Protein AF-A0A537ICN6-F1 (afdb_monomer)

Nearest PDB structures (foldseek):
  5gkh-assembly1_B  TM=5.919E-01  e=9.347E-30  Thermococcus kodakarensis KOD1
  2vld-assembly1_B  TM=4.798E-01  e=2.886E-28  Pyrococcus abyssi
  5gkj-assembly1_B  TM=5.105E-01  e=2.907E-26  Thermococcus kodakarensis KOD1
  5gkj-assembly1_A  TM=5.267E-01  e=2.917E-25  Thermococcus kodakarensis KOD1
  6ah0-assembly1_A  TM=3.772E-01  e=4.559E+00  Homo sapiens

Solvent-accessible surface area (backbone atoms only — not comparable to full-atom values): 21854 Å² total; per-residue (Å²): 135,85,79,86,62,90,81,70,82,78,73,78,81,94,79,88,90,85,83,84,86,81,61,79,75,80,49,52,74,59,52,65,60,57,69,78,73,76,85,83,84,87,87,86,89,83,89,85,87,91,89,81,85,81,93,76,89,73,94,75,78,85,78,69,85,76,76,79,77,85,66,80,80,77,79,91,75,86,80,90,69,56,81,68,53,58,58,48,51,53,54,50,50,56,48,52,64,37,61,80,67,80,48,68,82,64,49,81,38,74,54,45,54,64,62,62,44,41,60,52,49,49,56,35,57,77,67,44,27,32,34,42,34,36,28,32,26,30,39,42,36,47,45,102,56,75,50,76,44,70,77,45,70,32,45,36,38,37,40,56,57,39,25,35,41,31,26,54,98,61,74,94,59,56,80,46,72,45,66,55,82,28,51,70,49,69,48,76,50,96,82,27,35,36,37,39,38,38,35,80,84,71,62,30,39,40,39,35,44,30,68,44,45,56,32,42,35,39,36,72,84,89,83,83,73,85,83,82,77,88,67,50,52,66,49,46,50,52,22,38,71,75,40,33,56,80,80,40,80,57,41,42,76,76,41,63,58,41,77,38,81,97,52,62,39,53,33,34,28,31,37,75,85,62,25,32,32,41,36,45,73,37,70,52,52,36,37,55,65,56,55,53,51,52,56,56,47,52,79,69,57,79,50,60,91,98,39,52,72,45,46,31,41,36,12,55,41,71,30,90,74,17,62,66,54,32,59,74,71,66,43,44,79,43,80,47,48,65,67,61,23,52,51,49,50,50,51,48,59,52,50,54,46,51,51,54,54,54,55,67,72,74,111

Foldsee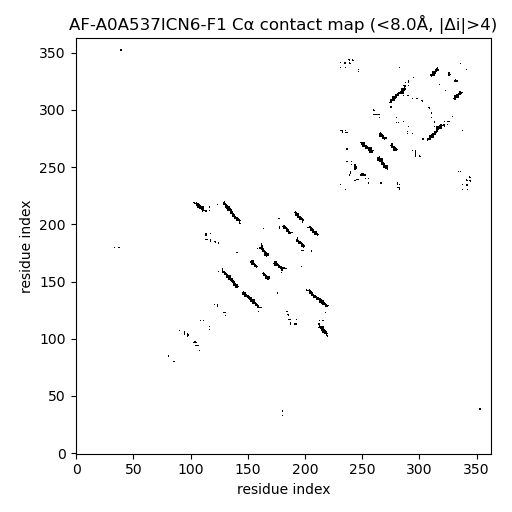k 3Di:
DDDDDPVPPPDDDDDDDDDDDDDPVVCVVVVVVLVVDDFDDDDDDDDDDDDDDDDDDPPDDPPDPDPPPPDDDPDDDDDDDDPVVVVVVVQVVVQVVCVVPPFDGKDKDFFDALVVVQVVVQVQLVVLWKKWWWFFKKKWKDFPDTDTDDTDTWIWIAGSQRKIFIPDPDDPHGPDIDGGSWDWHWDDDDQWIWIWTFDVVVTMIMIITTNTTRMMMTGHDDDPDDDDDLDDLVLVLVLCQLPVCLQPPQKHWPDAQPDAVPGGFGTWTAHPVRAIETEDEDAAAAELVSLVVQVVRVVRDDGDPPHHYAYEYEYQHHDPPNVVSCVVVVHYYDHDHPVNSVVSVVVVSVVVSVVVVVVVVVD

pLDDT: mean 74.89, std 27.03, range [23.39, 98.69]

Mean predicted aligned error: 19.36 Å

Sequence (363 aa):
MPSPTFQEKNRVPPEVWIGDGLSRAALRPHIQCLQKHRTPVSPFSRGASHASSPALDHRACCNFLTVDRSIPELHAGAVPATYADISLTVSTLILFAHQEHGRSPLTILNSPSLKDAQDTLVKSLESRMIIVIVASCEVHYSGRTGSHLGEGERLIIIKEDGCLLIHRSTDYRPVNWQPGGGIVQAHLSKDRLLVRAVRTNPLESLNISISKIGLLTNFRLLDEAEFHLHASEEDMQKAIVLQPSIIEAGLEVIEYERRVEPGFVDIYGVDRKGNAVVIEIKKDPAGVSAVKQLAEYLKYIQPRPGRKLRPMIVAPGLAKGAQTLLSKMGFEYKQLSLQKCAEVLRRQAISERQQVLKGWLKE

Structure (mmCIF, N/CA/C/O backbone):
data_AF-A0A537ICN6-F1
#
_entry.id   AF-A0A537ICN6-F1
#
loop_
_atom_site.group_PDB
_atom_site.id
_atom_site.type_symbol
_atom_site.label_atom_id
_atom_site.label_alt_id
_atom_site.label_comp_id
_atom_site.label_asym_id
_atom_site.label_entity_id
_atom_site.label_seq_id
_atom_site.pdbx_PDB_ins_code
_atom_site.Cartn_x
_atom_site.Cartn_y
_atom_site.Cartn_z
_atom_site.occupancy
_atom_site.B_iso_or_equiv
_atom_site.auth_seq_id
_atom_site.auth_comp_id
_atom_site.auth_asym_id
_atom_site.auth_atom_id
_atom_site.pdbx_PDB_model_num
ATOM 1 N N . MET A 1 1 ? 53.446 23.932 8.707 1.00 37.16 1 MET A N 1
ATOM 2 C CA . MET A 1 1 ? 52.469 23.602 7.646 1.00 37.16 1 MET A CA 1
ATOM 3 C C . MET A 1 1 ? 51.615 22.456 8.172 1.00 37.16 1 MET A C 1
ATOM 5 O O . MET A 1 1 ? 52.192 21.396 8.390 1.00 37.16 1 MET A O 1
ATOM 9 N N . PRO A 1 2 ? 50.330 22.650 8.509 1.00 34.88 2 PRO A N 1
ATOM 10 C CA . PRO A 1 2 ? 49.512 21.550 9.003 1.00 34.88 2 PRO A CA 1
ATOM 11 C C . PRO A 1 2 ? 49.106 20.626 7.847 1.00 34.88 2 PRO A C 1
ATOM 13 O O . PRO A 1 2 ? 48.891 21.071 6.721 1.00 34.88 2 PRO A O 1
ATOM 16 N N . SER A 1 3 ? 49.045 19.335 8.149 1.00 33.09 3 SER A N 1
ATOM 17 C CA . SER A 1 3 ? 48.670 18.240 7.254 1.00 33.09 3 SER A CA 1
ATOM 18 C C . SER A 1 3 ? 47.191 18.327 6.844 1.00 33.09 3 SER A C 1
ATOM 20 O O . SER A 1 3 ? 46.364 18.703 7.679 1.00 33.09 3 SER A O 1
ATOM 22 N N . PRO A 1 4 ? 46.818 17.936 5.613 1.00 34.22 4 PRO A N 1
ATOM 23 C CA . PRO A 1 4 ? 45.431 17.990 5.168 1.00 34.22 4 PRO A CA 1
ATOM 24 C C . PRO A 1 4 ? 44.559 16.922 5.843 1.00 34.22 4 PRO A C 1
ATOM 26 O O . PRO A 1 4 ? 45.000 15.805 6.130 1.00 34.22 4 PRO A O 1
ATOM 29 N N . THR A 1 5 ? 43.303 17.281 6.103 1.00 39.59 5 THR A N 1
ATOM 30 C CA . THR A 1 5 ? 42.284 16.441 6.742 1.00 39.59 5 THR A CA 1
ATOM 31 C C . THR A 1 5 ? 41.716 15.386 5.784 1.00 39.59 5 THR A C 1
ATOM 33 O O . THR A 1 5 ? 41.753 15.507 4.561 1.00 39.59 5 THR A O 1
ATOM 36 N N . PHE A 1 6 ? 41.141 14.327 6.361 1.00 31.36 6 PHE A N 1
ATOM 37 C CA . PHE A 1 6 ? 40.620 13.116 5.703 1.00 31.36 6 PHE A CA 1
ATOM 38 C C . PHE A 1 6 ? 39.570 13.354 4.585 1.00 31.36 6 PHE A C 1
ATOM 40 O O . PHE A 1 6 ? 39.239 12.424 3.855 1.00 31.36 6 PHE A O 1
ATOM 47 N N . GLN A 1 7 ? 39.072 14.583 4.396 1.00 37.34 7 GLN A N 1
ATOM 48 C CA . GLN A 1 7 ? 38.137 14.937 3.319 1.00 37.34 7 GLN A CA 1
ATOM 49 C C . GLN A 1 7 ? 38.792 15.305 1.974 1.00 37.34 7 GLN A C 1
ATOM 51 O O . GLN A 1 7 ? 38.082 15.417 0.977 1.00 37.34 7 GLN A O 1
ATOM 56 N N . GLU A 1 8 ? 40.119 15.430 1.887 1.00 33.69 8 GLU A N 1
ATOM 57 C CA . GLU A 1 8 ? 40.793 15.788 0.625 1.00 33.69 8 GLU A CA 1
ATOM 58 C C . GLU A 1 8 ? 41.206 14.598 -0.258 1.00 33.69 8 GLU A C 1
ATOM 60 O O . GLU A 1 8 ? 41.581 14.798 -1.410 1.00 33.69 8 GLU A O 1
ATOM 65 N N . LYS A 1 9 ? 41.079 13.348 0.212 1.00 33.38 9 LYS A N 1
ATOM 66 C CA . LYS A 1 9 ? 41.511 12.158 -0.554 1.00 33.38 9 LYS A CA 1
ATOM 67 C C . LYS A 1 9 ? 40.482 11.573 -1.534 1.00 33.38 9 LYS A C 1
ATOM 69 O O . LYS A 1 9 ? 40.852 10.700 -2.306 1.00 33.38 9 LYS A O 1
ATOM 74 N N . ASN A 1 10 ? 39.238 12.065 -1.562 1.00 31.84 10 ASN A N 1
ATOM 75 C CA . ASN A 1 10 ? 38.170 11.542 -2.436 1.00 31.84 10 ASN A CA 1
ATOM 76 C C . ASN A 1 10 ? 37.560 12.603 -3.377 1.00 31.84 10 ASN A C 1
ATOM 78 O O . ASN A 1 10 ? 36.352 12.618 -3.609 1.00 31.84 10 ASN A O 1
ATOM 82 N N . ARG A 1 11 ? 38.382 13.490 -3.954 1.00 30.19 11 ARG A N 1
ATOM 83 C CA . ARG A 1 11 ? 37.985 14.261 -5.145 1.00 30.19 11 ARG A CA 1
ATOM 84 C C . ARG A 1 11 ? 38.401 13.497 -6.402 1.00 30.19 11 ARG A C 1
ATOM 86 O O . ARG A 1 11 ? 39.569 13.501 -6.767 1.00 30.19 11 ARG A O 1
ATOM 93 N N . VAL A 1 12 ? 37.438 12.874 -7.074 1.00 36.16 12 VAL A N 1
ATOM 94 C CA . VAL A 1 12 ? 37.562 12.561 -8.507 1.00 36.16 12 VAL A CA 1
ATOM 95 C C . VAL A 1 12 ? 37.231 13.857 -9.268 1.00 36.16 12 VAL A C 1
ATOM 97 O O . VAL A 1 12 ? 36.224 14.487 -8.932 1.00 36.16 12 VAL A O 1
ATOM 100 N N . PRO A 1 13 ? 38.061 14.318 -10.222 1.00 28.67 13 PRO A N 1
ATOM 101 C CA . PRO A 1 13 ? 37.827 15.583 -10.918 1.00 28.67 13 PRO A CA 1
ATOM 102 C C . PRO A 1 13 ? 36.604 15.496 -11.855 1.00 28.67 13 PRO A C 1
ATOM 104 O O . PRO A 1 13 ? 36.371 14.437 -12.442 1.00 28.67 13 PRO A O 1
ATOM 107 N N . PRO A 1 14 ? 35.819 16.580 -12.022 1.00 32.41 14 PRO A N 1
ATOM 108 C CA . PRO A 1 14 ? 34.631 16.578 -12.864 1.00 32.41 14 PRO A CA 1
ATOM 109 C C . PRO A 1 14 ? 34.925 17.158 -14.255 1.00 32.41 14 PRO A C 1
ATOM 111 O O . PRO A 1 14 ? 34.638 18.320 -14.495 1.00 32.41 14 PRO A O 1
ATOM 114 N N . GLU A 1 15 ? 35.435 16.360 -15.189 1.00 28.05 15 GLU A N 1
ATOM 115 C CA . GLU A 1 15 ? 35.408 16.650 -16.638 1.00 28.05 15 GLU A CA 1
ATOM 116 C C . GLU A 1 15 ? 35.302 15.278 -17.333 1.00 28.05 15 GLU A C 1
ATOM 118 O O . GLU A 1 15 ? 36.067 14.377 -17.017 1.00 28.05 15 GLU A O 1
ATOM 123 N N . VAL A 1 16 ? 34.317 14.928 -18.165 1.00 28.89 16 VAL A N 1
ATOM 124 C CA . VAL A 1 16 ? 33.834 15.576 -19.389 1.00 28.89 16 VAL A CA 1
ATOM 125 C C . VAL A 1 16 ? 32.394 15.104 -19.644 1.00 28.89 16 VAL A C 1
ATOM 127 O O . VAL A 1 16 ? 32.204 13.954 -20.015 1.00 28.89 16 VAL A O 1
ATOM 130 N N . TRP A 1 17 ? 31.391 15.969 -19.476 1.00 30.30 17 TRP A N 1
ATOM 131 C CA . TRP A 1 17 ? 30.062 15.828 -20.102 1.00 30.30 17 TRP A CA 1
ATOM 132 C C . TRP A 1 17 ? 29.439 17.221 -20.258 1.00 30.30 17 TRP A C 1
ATOM 134 O O . TRP A 1 17 ? 28.519 17.602 -19.538 1.00 30.30 17 TRP A O 1
ATOM 144 N N . ILE A 1 18 ? 29.973 18.001 -21.197 1.00 31.78 18 ILE A N 1
ATOM 145 C CA . ILE A 1 18 ? 29.242 19.108 -21.818 1.00 31.78 18 ILE A CA 1
ATOM 146 C C . ILE A 1 18 ? 29.121 18.758 -23.298 1.00 31.78 18 ILE A C 1
ATOM 148 O O . ILE A 1 18 ? 30.120 18.513 -23.968 1.00 31.78 18 ILE A O 1
ATOM 152 N N . GLY A 1 19 ? 27.878 18.685 -23.761 1.00 26.03 19 GLY A N 1
ATOM 153 C CA . GLY A 1 19 ? 27.493 18.397 -25.136 1.00 26.03 19 GLY A CA 1
ATOM 154 C C . GLY A 1 19 ? 25.993 18.623 -25.302 1.00 26.03 19 GLY A C 1
ATOM 155 O O . GLY A 1 19 ? 25.212 17.683 -25.233 1.00 26.03 19 GLY A O 1
ATOM 156 N N . ASP A 1 20 ? 25.639 19.903 -25.390 1.00 31.20 20 ASP A N 1
ATOM 157 C CA . ASP A 1 20 ? 24.491 20.533 -26.049 1.00 31.20 20 ASP A CA 1
ATOM 158 C C . ASP A 1 20 ? 23.069 19.939 -25.935 1.00 31.20 20 ASP A C 1
ATOM 160 O O . ASP A 1 20 ? 22.682 18.974 -26.583 1.00 31.20 20 ASP A O 1
ATOM 164 N N . GLY A 1 21 ? 22.217 20.699 -25.231 1.00 30.20 21 GLY A N 1
ATOM 165 C CA . GLY A 1 21 ? 21.041 21.286 -25.882 1.00 30.20 21 GLY A CA 1
ATOM 166 C C . GLY A 1 21 ? 19.712 20.529 -25.818 1.00 30.20 21 GLY A C 1
ATOM 167 O O . GLY A 1 21 ? 19.196 20.097 -26.841 1.00 30.20 21 GLY A O 1
ATOM 168 N N . LEU A 1 22 ? 19.040 20.536 -24.662 1.00 32.34 22 LEU A N 1
ATOM 169 C CA . LEU A 1 22 ? 17.570 20.475 -24.619 1.00 32.34 22 LEU A CA 1
ATOM 170 C C . LEU A 1 22 ? 17.032 21.776 -24.018 1.00 32.34 22 LEU A C 1
ATOM 172 O O . LEU A 1 22 ? 17.051 21.999 -22.808 1.00 32.34 22 LEU A O 1
ATOM 176 N N . SER A 1 23 ? 16.581 22.668 -24.901 1.00 33.50 23 SER A N 1
ATOM 177 C CA . SER A 1 23 ? 15.932 23.933 -24.554 1.00 33.50 23 SER A CA 1
ATOM 178 C C . SER A 1 23 ? 14.705 23.700 -23.662 1.00 33.50 23 SER A C 1
ATOM 180 O O . SER A 1 23 ? 13.874 22.829 -23.933 1.00 33.50 23 SER A O 1
ATOM 182 N N . ARG A 1 24 ? 14.534 24.553 -22.639 1.00 32.38 24 ARG A N 1
ATOM 183 C CA . ARG A 1 24 ? 13.348 24.621 -21.756 1.00 32.38 24 ARG A CA 1
ATOM 184 C C . ARG A 1 24 ? 12.010 24.711 -22.519 1.00 32.38 24 ARG A C 1
ATOM 186 O O . ARG A 1 24 ? 10.966 24.448 -21.925 1.00 32.38 24 ARG A O 1
ATOM 193 N N . ALA A 1 25 ? 12.021 25.046 -23.812 1.00 31.62 25 ALA A N 1
ATOM 194 C CA . ALA A 1 25 ? 10.834 25.076 -24.665 1.00 31.62 25 ALA A CA 1
ATOM 195 C C . ALA A 1 25 ? 10.260 23.677 -24.978 1.00 31.62 25 ALA A C 1
ATOM 197 O O . ALA A 1 25 ? 9.041 23.539 -25.060 1.00 31.62 25 ALA A O 1
ATOM 198 N N . ALA A 1 26 ? 11.093 22.632 -25.069 1.00 35.84 26 ALA A N 1
ATOM 199 C CA . ALA A 1 26 ? 10.652 21.276 -25.429 1.00 35.84 26 ALA A CA 1
ATOM 200 C C . ALA A 1 26 ? 9.912 20.539 -24.290 1.00 35.84 26 ALA A C 1
ATOM 202 O O . ALA A 1 26 ? 9.180 19.584 -24.528 1.00 35.84 26 ALA A O 1
ATOM 203 N N . LEU A 1 27 ? 10.063 21.000 -23.043 1.00 35.38 27 LEU A N 1
ATOM 204 C CA . LEU A 1 27 ? 9.473 20.375 -21.850 1.00 35.38 27 LEU A CA 1
ATOM 205 C C . LEU A 1 27 ? 8.111 20.968 -21.442 1.00 35.38 27 LEU A C 1
ATOM 207 O O . LEU A 1 27 ? 7.418 20.391 -20.602 1.00 35.38 27 LEU A O 1
ATOM 211 N N . ARG A 1 28 ? 7.694 22.103 -22.022 1.00 30.42 28 ARG A N 1
ATOM 212 C CA . ARG A 1 28 ? 6.460 22.812 -21.624 1.00 30.42 28 ARG A CA 1
ATOM 213 C C . ARG A 1 28 ? 5.167 21.990 -21.792 1.00 30.42 28 ARG A C 1
ATOM 215 O O . ARG A 1 28 ? 4.378 21.993 -20.845 1.00 30.42 28 ARG A O 1
ATOM 222 N N . PRO A 1 29 ? 4.947 21.252 -22.899 1.00 33.44 29 PRO A N 1
ATOM 223 C CA . PRO A 1 29 ? 3.714 20.478 -23.080 1.00 33.44 29 PRO A CA 1
ATOM 224 C C . PRO A 1 29 ? 3.597 19.284 -22.113 1.00 33.44 29 PRO A C 1
ATOM 226 O O . PRO A 1 29 ? 2.509 18.973 -21.630 1.00 33.44 29 PRO A O 1
ATOM 229 N N . HIS A 1 30 ? 4.716 18.636 -21.763 1.00 34.69 30 HIS A N 1
ATOM 230 C CA . HIS A 1 30 ? 4.734 17.492 -20.839 1.00 34.69 30 HIS A CA 1
ATOM 231 C C . HIS A 1 30 ? 4.648 17.894 -19.360 1.00 34.69 30 HIS A C 1
ATOM 233 O O . HIS A 1 30 ? 4.015 17.191 -18.569 1.00 34.69 30 HIS A O 1
ATOM 239 N N . ILE A 1 31 ? 5.204 19.051 -18.983 1.00 35.00 31 ILE A N 1
ATOM 240 C CA . ILE A 1 31 ? 5.091 19.592 -17.618 1.00 35.00 31 ILE A CA 1
ATOM 241 C C . ILE A 1 31 ? 3.630 19.944 -17.278 1.00 35.00 31 ILE A C 1
ATOM 243 O O . ILE A 1 31 ? 3.181 19.644 -16.171 1.00 35.00 31 ILE A O 1
ATOM 247 N N . GLN A 1 32 ? 2.860 20.490 -18.228 1.00 31.81 32 GLN A N 1
ATOM 248 C CA . GLN A 1 32 ? 1.440 20.824 -18.019 1.00 31.81 32 GLN A CA 1
ATOM 249 C C . GLN A 1 32 ? 0.539 19.588 -17.838 1.00 31.81 32 GLN A C 1
ATOM 251 O O . GLN A 1 32 ? -0.474 19.663 -17.143 1.00 31.81 32 GLN A O 1
ATOM 256 N N . CYS A 1 33 ? 0.916 18.436 -18.403 1.00 31.75 33 CYS A N 1
ATOM 257 C CA . CYS A 1 33 ? 0.190 17.175 -18.222 1.00 31.75 33 CYS A CA 1
ATOM 258 C C . CYS A 1 33 ? 0.463 16.543 -16.840 1.00 31.75 33 CYS A C 1
ATOM 260 O O . CYS A 1 33 ? -0.460 16.090 -16.163 1.00 31.75 33 CYS A O 1
ATOM 262 N N . LEU A 1 34 ? 1.716 16.585 -16.368 1.00 34.09 34 LEU A N 1
ATOM 263 C CA . LEU A 1 34 ? 2.135 16.003 -15.082 1.00 34.09 34 LEU A CA 1
ATOM 264 C C . LEU A 1 34 ? 1.654 16.797 -13.851 1.00 34.09 34 LEU A C 1
ATOM 266 O O . LEU A 1 34 ? 1.534 16.234 -12.761 1.00 34.09 34 LEU A O 1
ATOM 270 N N . GLN A 1 35 ? 1.339 18.086 -14.007 1.00 34.66 35 GLN A N 1
ATOM 271 C CA . GLN A 1 35 ? 0.835 18.936 -12.920 1.00 34.66 35 GLN A CA 1
ATOM 272 C C . GLN A 1 35 ? -0.619 18.635 -12.512 1.00 34.66 35 GLN A C 1
ATOM 274 O O . GLN A 1 35 ? -1.015 18.993 -11.404 1.00 34.66 35 GLN A O 1
ATOM 279 N N . LYS A 1 36 ? -1.405 17.918 -13.331 1.00 32.38 36 LYS A N 1
ATOM 280 C CA . LYS A 1 36 ? -2.793 17.555 -12.983 1.00 32.38 36 LYS A CA 1
ATOM 281 C C . LYS A 1 36 ? -2.918 16.389 -11.985 1.00 32.38 36 LYS A C 1
ATOM 283 O O . LYS A 1 36 ? -3.987 16.225 -11.402 1.00 32.38 36 LYS A O 1
ATOM 288 N N . HIS A 1 37 ? -1.856 15.617 -11.713 1.00 33.50 37 HIS A N 1
ATOM 289 C CA . HIS A 1 37 ? -1.959 14.361 -10.942 1.00 33.50 37 HIS A CA 1
ATOM 290 C C . HIS A 1 37 ? -0.801 14.086 -9.950 1.00 33.50 37 HIS A C 1
ATOM 292 O O . HIS A 1 37 ? -0.221 13.005 -9.970 1.00 33.50 37 HIS A O 1
ATOM 298 N N . ARG A 1 38 ? -0.449 15.010 -9.033 1.00 32.47 38 ARG A N 1
ATOM 299 C CA . ARG A 1 38 ? 0.623 14.754 -8.025 1.00 32.47 38 ARG A CA 1
ATOM 300 C C . ARG A 1 38 ? 0.242 14.910 -6.558 1.00 32.47 38 ARG A C 1
ATOM 302 O O . ARG A 1 38 ? 0.016 16.033 -6.103 1.00 32.47 38 ARG A O 1
ATOM 309 N N . THR A 1 39 ? 0.160 13.786 -5.832 1.00 29.39 39 THR A N 1
ATOM 310 C CA . THR A 1 39 ? 0.078 13.700 -4.357 1.00 29.39 39 THR A CA 1
ATOM 311 C C . THR A 1 39 ? 1.472 13.713 -3.772 1.00 29.39 39 THR A C 1
ATOM 313 O O . THR A 1 39 ? 2.239 12.826 -4.132 1.00 29.39 39 THR A O 1
ATOM 316 N N . PRO A 1 40 ? 1.835 14.664 -2.894 1.00 27.88 40 PRO A N 1
ATOM 317 C CA . PRO A 1 40 ? 3.087 14.594 -2.171 1.00 27.88 40 PRO A CA 1
ATOM 318 C C . PRO A 1 40 ? 2.884 13.811 -0.869 1.00 27.88 40 PRO A C 1
ATOM 320 O O . PRO A 1 40 ? 1.936 14.067 -0.131 1.00 27.88 40 PRO A O 1
ATOM 323 N N . VAL A 1 41 ? 3.798 12.889 -0.576 1.00 28.48 41 VAL A N 1
ATOM 324 C CA . VAL A 1 41 ? 4.041 12.408 0.789 1.00 28.48 41 VAL A CA 1
ATOM 325 C C . VAL A 1 41 ? 5.486 12.766 1.119 1.00 28.48 41 VAL A C 1
ATOM 327 O O . VAL A 1 41 ? 6.396 12.460 0.339 1.00 28.48 41 VAL A O 1
ATOM 330 N N . SER A 1 42 ? 5.669 13.476 2.232 1.00 30.02 42 SER A N 1
ATOM 331 C CA . SER A 1 42 ? 6.969 13.851 2.790 1.00 30.02 42 SER A CA 1
ATOM 332 C C . SER A 1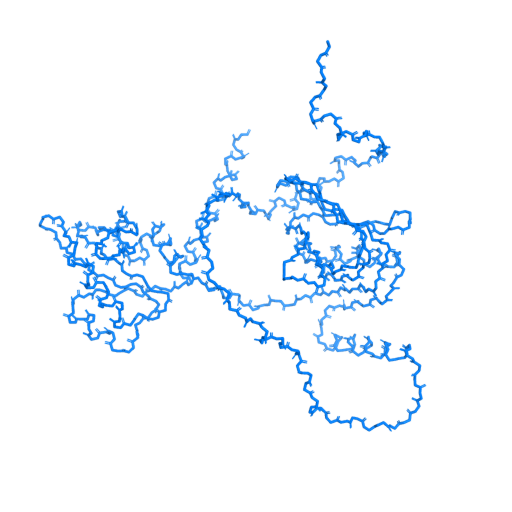 42 ? 7.329 12.950 3.992 1.00 30.02 42 SER A C 1
ATOM 334 O O . SER A 1 42 ? 6.469 12.212 4.476 1.00 30.02 42 SER A O 1
ATOM 336 N N . PRO A 1 43 ? 8.606 12.939 4.422 1.00 37.56 43 PRO A N 1
ATOM 337 C CA . PRO A 1 43 ? 9.207 11.845 5.185 1.00 37.56 43 PRO A CA 1
ATOM 338 C C . PRO A 1 43 ? 9.546 12.226 6.635 1.00 37.56 43 PRO A C 1
ATOM 340 O O . PRO A 1 43 ? 9.969 13.351 6.869 1.00 37.56 43 PRO A O 1
ATOM 343 N N . PHE A 1 44 ? 9.522 11.276 7.581 1.00 23.42 44 PHE A N 1
ATOM 344 C CA . PHE A 1 44 ? 10.335 11.393 8.802 1.00 23.42 44 PHE A CA 1
ATOM 345 C C . PHE A 1 44 ? 10.869 10.044 9.332 1.00 23.42 44 PHE A C 1
ATOM 347 O O . P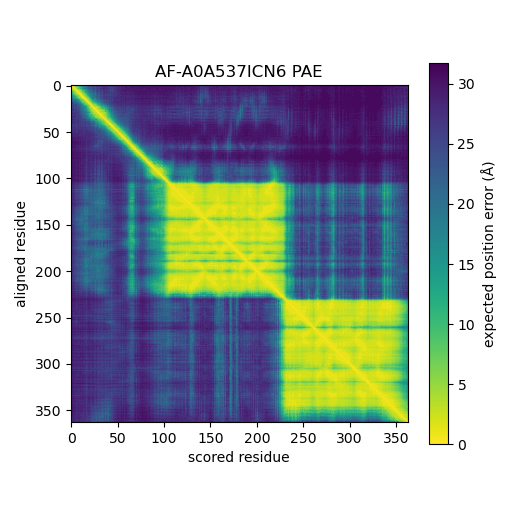HE A 1 44 ? 10.146 9.085 9.569 1.00 23.42 44 PHE A O 1
ATOM 354 N N . SER A 1 45 ? 12.197 10.039 9.461 1.00 26.92 45 SER A N 1
ATOM 355 C CA . SER A 1 45 ? 13.151 9.245 10.264 1.00 26.92 45 SER A CA 1
ATOM 356 C C . SER A 1 45 ? 12.904 9.364 11.793 1.00 26.92 45 SER A C 1
ATOM 358 O O . SER A 1 45 ? 12.240 10.319 12.166 1.00 26.92 45 SER A O 1
ATOM 360 N N . ARG A 1 46 ? 13.437 8.602 12.779 1.00 28.31 46 ARG A N 1
ATOM 361 C CA . ARG A 1 46 ? 14.608 7.698 12.975 1.00 28.31 46 ARG A CA 1
ATOM 362 C C . ARG A 1 46 ? 14.583 7.136 14.435 1.00 28.31 46 ARG A C 1
ATOM 364 O O . ARG A 1 46 ? 14.190 7.886 15.317 1.00 28.31 46 ARG A O 1
ATOM 371 N N . GLY A 1 47 ? 15.197 5.958 14.675 1.00 25.67 47 GLY A N 1
ATOM 372 C CA . GLY A 1 47 ? 15.902 5.536 15.928 1.00 25.67 47 GLY A CA 1
ATOM 373 C C . GLY A 1 47 ? 15.049 4.945 17.075 1.00 25.67 47 GLY A C 1
ATOM 374 O O . GLY A 1 47 ? 13.928 5.385 17.252 1.00 25.67 47 GLY A O 1
ATOM 375 N N . ALA A 1 48 ? 15.465 3.988 17.922 1.00 25.73 48 ALA A N 1
ATOM 376 C CA . ALA A 1 48 ? 16.739 3.306 18.231 1.00 25.73 48 ALA A CA 1
ATOM 377 C C . ALA A 1 48 ? 16.409 1.981 19.007 1.00 25.73 48 ALA A C 1
ATOM 379 O O . ALA A 1 48 ? 15.365 1.909 19.641 1.00 25.73 48 ALA A O 1
ATOM 380 N N . SER A 1 49 ? 17.084 0.841 18.782 1.00 26.34 49 SER A N 1
ATOM 381 C CA . SER A 1 49 ? 18.251 0.248 19.496 1.00 26.34 49 SER A CA 1
ATOM 382 C C . SER A 1 49 ? 17.955 -0.901 20.495 1.00 26.34 49 SER A C 1
ATOM 384 O O . SER A 1 49 ? 17.325 -0.689 21.521 1.00 26.34 49 SER A O 1
ATOM 386 N N . HIS A 1 50 ? 18.550 -2.064 20.177 1.00 26.53 50 HIS A N 1
ATOM 387 C CA . HIS A 1 50 ? 19.106 -3.165 20.996 1.00 26.53 50 HIS A CA 1
ATOM 388 C C . HIS A 1 50 ? 18.316 -3.883 22.113 1.00 26.53 50 HIS A C 1
ATOM 390 O O . HIS A 1 50 ? 18.125 -3.343 23.193 1.00 26.53 50 HIS A O 1
ATOM 396 N N . ALA A 1 51 ? 18.128 -5.201 21.928 1.00 25.36 51 ALA A N 1
ATOM 397 C CA . ALA A 1 51 ? 18.513 -6.250 22.889 1.00 25.36 51 ALA A CA 1
ATOM 398 C C . ALA A 1 51 ? 18.638 -7.620 22.178 1.00 25.36 51 ALA A C 1
ATOM 400 O O . ALA A 1 51 ? 18.091 -7.833 21.101 1.00 25.36 51 ALA A O 1
ATOM 401 N N . SER A 1 52 ? 19.433 -8.511 22.759 1.00 25.39 52 SER A N 1
ATOM 402 C CA . SER A 1 52 ? 20.154 -9.633 22.146 1.00 25.39 52 SER A CA 1
ATOM 403 C C . SER A 1 52 ? 19.606 -11.032 22.488 1.00 25.39 52 SER A C 1
ATOM 405 O O . SER A 1 52 ? 19.438 -11.302 23.670 1.00 25.39 52 SER A O 1
ATOM 407 N N . SER A 1 53 ? 19.532 -11.915 21.468 1.00 23.39 53 SER A N 1
ATOM 408 C CA . SER A 1 53 ? 19.634 -13.406 21.469 1.00 23.39 53 SER A CA 1
ATOM 409 C C . SER A 1 53 ? 18.629 -14.250 22.299 1.00 23.39 53 SER A C 1
ATOM 411 O O . SER A 1 53 ? 18.115 -13.754 23.292 1.00 23.39 53 SER A O 1
ATOM 413 N N . PRO A 1 54 ? 18.333 -15.531 21.940 1.00 28.70 54 PRO A N 1
ATOM 414 C CA . PRO A 1 54 ? 19.248 -16.514 21.349 1.00 28.70 54 PRO A CA 1
ATOM 415 C C . PRO A 1 54 ? 18.761 -17.239 20.080 1.00 28.70 54 PRO A C 1
ATOM 417 O O . PRO A 1 54 ? 17.615 -17.152 19.650 1.00 28.70 54 PRO A O 1
ATOM 420 N N . ALA A 1 55 ? 19.723 -17.945 19.487 1.00 31.28 55 ALA A N 1
ATOM 421 C CA . ALA A 1 55 ? 19.642 -18.742 18.277 1.00 31.28 55 ALA A CA 1
ATOM 422 C C . ALA A 1 55 ? 18.504 -19.775 18.289 1.00 31.28 55 ALA A C 1
ATOM 424 O O . ALA A 1 55 ? 18.418 -20.610 19.187 1.00 31.28 55 ALA A O 1
ATOM 425 N N . LEU A 1 56 ? 17.704 -19.760 17.223 1.00 27.14 56 LEU A N 1
ATOM 426 C CA . LEU A 1 56 ? 16.887 -20.886 16.790 1.00 27.14 56 LEU A CA 1
ATOM 427 C C . LEU A 1 56 ? 17.370 -21.304 15.402 1.00 27.14 56 LEU A C 1
ATOM 429 O O . LEU A 1 56 ? 17.358 -20.530 14.444 1.00 27.14 56 LEU A O 1
ATOM 433 N N . ASP A 1 57 ? 17.872 -22.529 15.359 1.00 29.02 57 ASP A N 1
ATOM 434 C CA . ASP A 1 57 ? 18.341 -23.251 14.190 1.00 29.02 57 ASP A CA 1
ATOM 435 C C . ASP A 1 57 ? 17.184 -23.452 13.197 1.00 29.02 57 ASP A C 1
ATOM 437 O O . ASP A 1 57 ? 16.318 -24.302 13.386 1.00 29.02 57 ASP A O 1
ATOM 441 N N . HIS A 1 58 ? 17.144 -22.635 12.143 1.00 27.92 58 HIS A N 1
ATOM 442 C CA . HIS A 1 58 ? 16.206 -22.778 11.028 1.00 27.92 58 HIS A CA 1
ATOM 443 C C . HIS A 1 58 ? 16.904 -23.373 9.795 1.00 27.92 58 HIS A C 1
ATOM 445 O O . HIS A 1 58 ? 16.777 -22.878 8.677 1.00 27.92 58 HIS A O 1
ATOM 451 N N . ARG A 1 59 ? 17.605 -24.501 9.966 1.00 27.14 59 ARG A N 1
ATOM 452 C CA . ARG A 1 59 ? 17.805 -25.486 8.886 1.00 27.14 59 ARG A CA 1
ATOM 453 C C . ARG A 1 59 ? 16.551 -26.355 8.700 1.00 27.14 59 ARG A C 1
ATOM 455 O O . ARG A 1 59 ? 16.613 -27.572 8.781 1.00 27.14 59 ARG A O 1
ATOM 462 N N . ALA A 1 60 ? 15.399 -25.738 8.453 1.00 29.56 60 ALA A N 1
ATOM 463 C CA . ALA A 1 60 ? 14.185 -26.431 8.016 1.00 29.56 60 ALA A CA 1
ATOM 464 C C . ALA A 1 60 ? 13.146 -25.392 7.588 1.00 29.56 60 ALA A C 1
ATOM 466 O O . ALA A 1 60 ? 12.410 -24.889 8.429 1.00 29.56 60 ALA A O 1
ATOM 467 N N . CYS A 1 61 ? 13.178 -25.004 6.311 1.00 26.36 61 CYS A N 1
ATOM 468 C CA . CYS A 1 61 ? 12.045 -24.524 5.497 1.00 26.36 61 CYS A CA 1
ATOM 469 C C . CYS A 1 61 ? 12.578 -23.935 4.178 1.00 26.36 61 CYS A C 1
ATOM 471 O O . CYS A 1 61 ? 12.241 -22.824 3.779 1.00 26.36 61 CYS A O 1
ATOM 473 N N . CYS A 1 62 ? 13.428 -24.688 3.474 1.00 24.91 62 CYS A N 1
ATOM 474 C CA . CYS A 1 62 ? 13.591 -24.486 2.038 1.00 24.91 62 CYS A CA 1
ATOM 475 C C . CYS A 1 62 ? 12.430 -25.215 1.357 1.00 24.91 62 CYS A C 1
ATOM 477 O O . CYS A 1 62 ? 12.575 -26.364 0.947 1.00 24.91 62 CYS A O 1
ATOM 479 N N . ASN A 1 63 ? 11.265 -24.568 1.276 1.00 27.88 63 ASN A N 1
ATOM 480 C CA . ASN A 1 63 ? 10.203 -25.020 0.385 1.00 27.88 63 ASN A CA 1
ATOM 481 C C . ASN A 1 63 ? 10.676 -24.782 -1.052 1.00 27.88 63 ASN A C 1
ATOM 483 O O . ASN A 1 63 ? 10.496 -23.706 -1.618 1.00 27.88 63 ASN A O 1
ATOM 487 N N . PHE A 1 64 ? 11.324 -25.791 -1.629 1.00 28.25 64 PHE A N 1
ATOM 488 C CA . PHE A 1 64 ? 11.386 -25.934 -3.073 1.00 28.25 64 PHE A CA 1
ATOM 489 C C . PHE A 1 64 ? 9.949 -26.009 -3.595 1.00 28.25 64 PHE A C 1
ATOM 491 O O . PHE A 1 64 ? 9.145 -26.796 -3.093 1.00 28.25 64 PHE A O 1
ATOM 498 N N . LEU A 1 65 ? 9.639 -25.188 -4.600 1.00 27.31 65 LEU A N 1
ATOM 499 C CA . LEU A 1 65 ? 8.468 -25.356 -5.454 1.00 27.31 65 LEU A CA 1
ATOM 500 C C . LEU A 1 65 ? 8.395 -26.822 -5.890 1.00 27.31 65 LEU A C 1
ATOM 502 O O . LEU A 1 65 ? 9.220 -27.296 -6.671 1.00 27.31 65 LEU A O 1
ATOM 506 N N . THR A 1 66 ? 7.425 -27.548 -5.350 1.00 29.30 66 THR A N 1
ATOM 507 C CA . THR A 1 66 ? 7.066 -28.870 -5.843 1.00 29.30 66 THR A CA 1
ATOM 508 C C . THR A 1 66 ? 6.303 -28.623 -7.137 1.00 29.30 66 THR A C 1
ATOM 510 O O . THR A 1 66 ? 5.171 -28.151 -7.118 1.00 29.30 66 THR A O 1
ATOM 513 N N . VAL A 1 67 ? 6.960 -28.846 -8.275 1.00 34.62 67 VAL A N 1
ATOM 514 C CA . VAL A 1 67 ? 6.263 -28.926 -9.561 1.00 34.62 67 VAL A CA 1
ATOM 515 C C . VAL A 1 67 ? 5.387 -30.170 -9.485 1.00 34.62 67 VAL A C 1
ATOM 517 O O . VAL A 1 67 ? 5.914 -31.281 -9.389 1.00 34.62 67 VAL A O 1
ATOM 520 N N . ASP A 1 68 ? 4.072 -29.981 -9.463 1.00 30.42 68 ASP A N 1
ATOM 521 C CA . ASP A 1 68 ? 3.117 -31.081 -9.504 1.00 30.42 68 ASP A CA 1
ATOM 522 C C . ASP A 1 68 ? 3.284 -31.837 -10.832 1.00 30.42 68 ASP A C 1
ATOM 524 O O . ASP A 1 68 ? 3.082 -31.283 -11.914 1.00 30.42 68 ASP A O 1
ATOM 528 N N . ARG A 1 69 ? 3.746 -33.089 -10.757 1.00 38.06 69 ARG A N 1
ATOM 529 C CA . ARG A 1 69 ? 3.988 -33.957 -11.922 1.00 38.06 69 ARG A CA 1
ATOM 530 C C . ARG A 1 69 ? 2.734 -34.729 -12.346 1.00 38.06 69 ARG A C 1
ATOM 532 O O . ARG A 1 69 ? 2.843 -35.636 -13.162 1.00 38.06 69 ARG A O 1
ATOM 539 N N . SER A 1 70 ? 1.553 -34.404 -11.820 1.00 32.06 70 SER A N 1
ATOM 540 C CA . SER A 1 70 ? 0.307 -35.115 -12.132 1.00 32.06 70 SER A CA 1
ATOM 541 C C . SER A 1 70 ? -0.327 -34.756 -13.488 1.00 32.06 70 SER A C 1
ATOM 543 O O . SER A 1 70 ? -1.451 -35.177 -13.758 1.00 32.06 70 SER A O 1
ATOM 545 N N . ILE A 1 71 ? 0.348 -33.985 -14.348 1.00 31.66 71 ILE A N 1
ATOM 546 C CA . ILE A 1 71 ? -0.110 -33.733 -15.723 1.00 31.66 71 ILE A CA 1
ATOM 547 C C . ILE A 1 71 ? 0.289 -34.946 -16.583 1.00 31.66 71 ILE A C 1
ATOM 549 O O . ILE A 1 71 ? 1.479 -35.257 -16.643 1.00 31.66 71 ILE A O 1
ATOM 553 N N . PRO A 1 72 ? -0.659 -35.651 -17.232 1.00 33.16 72 PRO A N 1
ATOM 554 C CA . PRO A 1 72 ? -0.349 -36.862 -17.982 1.00 33.16 72 PRO A CA 1
ATOM 555 C C . PRO A 1 72 ? 0.612 -36.574 -19.140 1.00 33.16 72 PRO A C 1
ATOM 557 O O . PRO A 1 72 ? 0.454 -35.594 -19.870 1.00 33.16 72 PRO A O 1
ATOM 560 N N . GLU A 1 73 ? 1.607 -37.451 -19.286 1.00 34.56 73 GLU A N 1
ATOM 561 C CA . GLU A 1 73 ? 2.586 -37.446 -20.369 1.00 34.56 73 GLU A CA 1
ATOM 562 C C . GLU A 1 73 ? 1.870 -37.406 -21.728 1.00 34.56 73 GLU A C 1
ATOM 564 O O . GLU A 1 73 ? 1.204 -38.360 -22.133 1.00 34.56 73 GLU A O 1
ATOM 569 N N . LEU A 1 74 ? 2.017 -36.296 -22.456 1.00 31.45 74 LEU A N 1
ATOM 570 C CA . LEU A 1 74 ? 1.745 -36.282 -23.888 1.00 31.45 74 LEU A CA 1
ATOM 571 C C . LEU A 1 74 ? 2.737 -37.243 -24.546 1.00 31.45 74 LEU A C 1
ATOM 573 O O . LEU A 1 74 ? 3.945 -37.007 -24.532 1.00 31.45 74 LEU A O 1
ATOM 577 N N . HIS A 1 75 ? 2.212 -38.343 -25.087 1.00 32.19 75 HIS A N 1
ATOM 578 C CA . HIS A 1 75 ? 2.980 -39.364 -25.784 1.00 32.19 75 HIS A CA 1
ATOM 579 C C . HIS A 1 75 ? 3.946 -38.740 -26.799 1.00 32.19 75 HIS A C 1
ATOM 581 O O . HIS A 1 75 ? 3.540 -38.099 -27.769 1.00 32.19 75 HIS A O 1
ATOM 587 N N . ALA A 1 76 ? 5.239 -38.975 -26.569 1.00 35.19 76 ALA A N 1
ATOM 588 C CA . ALA A 1 76 ? 6.317 -38.649 -27.483 1.00 35.19 76 ALA A CA 1
ATOM 589 C C . ALA A 1 76 ? 6.200 -39.511 -28.751 1.00 35.19 76 ALA A C 1
ATOM 591 O O . ALA A 1 76 ? 6.683 -40.640 -28.812 1.00 35.19 76 ALA A O 1
ATOM 592 N N . GLY A 1 77 ? 5.535 -38.959 -29.762 1.00 32.38 77 GLY A N 1
ATOM 593 C CA . GLY A 1 77 ? 5.485 -39.482 -31.118 1.00 32.38 77 GLY A CA 1
ATOM 594 C C . GLY A 1 77 ? 6.099 -38.490 -32.101 1.00 32.38 77 GLY A C 1
ATOM 595 O O . GLY A 1 77 ? 5.406 -37.611 -32.591 1.00 32.38 77 GLY A O 1
ATOM 596 N N . ALA A 1 78 ? 7.374 -38.726 -32.419 1.00 34.66 78 ALA A N 1
ATOM 597 C CA . ALA A 1 78 ? 8.106 -38.289 -33.613 1.00 34.66 78 ALA A CA 1
ATOM 598 C C . ALA A 1 78 ? 8.738 -36.871 -33.688 1.00 34.66 78 ALA A C 1
ATOM 600 O O . ALA A 1 78 ? 8.085 -35.839 -33.598 1.00 34.66 78 ALA A O 1
ATOM 601 N N . VAL A 1 79 ? 10.028 -36.931 -34.070 1.00 34.94 79 VAL A N 1
ATOM 602 C CA . VAL A 1 79 ? 10.942 -35.941 -34.688 1.00 34.94 79 VAL A CA 1
ATOM 603 C C . VAL A 1 79 ? 11.743 -35.022 -33.735 1.00 34.94 79 VAL A C 1
ATOM 605 O O . VAL A 1 79 ? 11.156 -34.307 -32.927 1.00 34.94 79 VAL A O 1
ATOM 608 N N . PRO A 1 80 ? 13.097 -34.996 -33.823 1.00 36.66 80 PRO A N 1
ATOM 609 C CA . PRO A 1 80 ? 13.926 -34.119 -33.003 1.00 36.66 80 PRO A CA 1
ATOM 610 C C . PRO A 1 80 ? 13.845 -32.685 -33.532 1.00 36.66 80 PRO A C 1
ATOM 612 O O . PRO A 1 80 ? 14.536 -32.314 -34.479 1.00 36.66 80 PRO A O 1
ATOM 615 N N . ALA A 1 81 ? 12.992 -31.876 -32.912 1.00 38.28 81 ALA A N 1
ATOM 616 C CA . ALA A 1 81 ? 13.018 -30.433 -33.085 1.00 38.28 81 ALA A CA 1
ATOM 617 C C . ALA A 1 81 ? 14.250 -29.890 -32.344 1.00 38.28 81 ALA A C 1
ATOM 619 O O . ALA A 1 81 ? 14.482 -30.200 -31.171 1.00 38.28 81 ALA A O 1
ATOM 620 N N . THR A 1 82 ? 15.096 -29.138 -33.041 1.00 41.62 82 THR A N 1
ATOM 621 C CA . THR A 1 82 ? 16.288 -28.539 -32.429 1.00 41.62 82 THR A CA 1
ATOM 622 C C . THR A 1 82 ? 15.861 -27.551 -31.336 1.00 41.62 82 THR A C 1
ATOM 624 O O . THR A 1 82 ? 14.758 -27.019 -31.379 1.00 41.62 82 THR A O 1
ATOM 627 N N . TYR A 1 83 ? 16.707 -27.275 -30.336 1.00 39.94 83 TYR A N 1
ATOM 628 C CA . TYR A 1 83 ? 16.369 -26.413 -29.180 1.00 39.94 83 TYR A CA 1
ATOM 629 C C . TYR A 1 83 ? 15.776 -25.030 -29.558 1.00 39.94 83 TYR A C 1
ATOM 631 O O . TYR A 1 83 ? 15.077 -24.413 -28.754 1.00 39.94 83 TYR A O 1
ATOM 639 N N . ALA A 1 84 ? 16.025 -24.552 -30.784 1.00 35.50 84 ALA A N 1
ATOM 640 C CA . ALA A 1 84 ? 15.442 -23.335 -31.344 1.00 35.50 84 ALA A CA 1
ATOM 641 C C . ALA A 1 84 ? 13.921 -23.439 -31.602 1.00 35.50 84 ALA A C 1
ATOM 643 O O . ALA A 1 84 ? 13.198 -22.464 -31.391 1.00 35.50 84 ALA A O 1
ATOM 644 N N . ASP A 1 85 ? 13.419 -24.617 -31.978 1.00 39.12 85 ASP A N 1
ATOM 645 C CA . ASP A 1 85 ? 12.017 -24.845 -32.348 1.00 39.12 85 ASP A CA 1
ATOM 646 C C . ASP A 1 85 ? 11.076 -24.828 -31.134 1.00 39.12 85 ASP A C 1
ATOM 648 O O . ASP A 1 85 ? 9.958 -24.321 -31.230 1.00 39.12 85 ASP A O 1
ATOM 652 N N . ILE A 1 86 ? 11.543 -25.305 -29.970 1.00 44.59 86 ILE A N 1
ATOM 653 C CA . ILE A 1 86 ? 10.766 -25.338 -28.713 1.00 44.59 86 ILE A CA 1
ATOM 654 C C . ILE 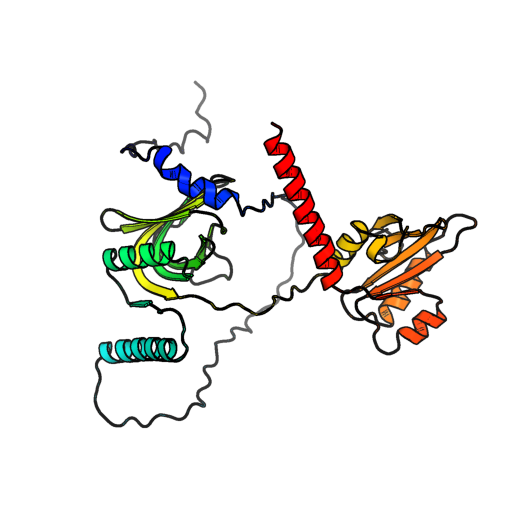A 1 86 ? 10.568 -23.920 -28.151 1.00 44.59 86 ILE A C 1
ATOM 656 O O . ILE A 1 86 ? 9.491 -23.570 -27.664 1.00 44.59 86 ILE A O 1
ATOM 660 N N . SER A 1 87 ? 11.589 -23.061 -28.254 1.00 44.75 87 SER A N 1
ATOM 661 C CA . SER A 1 87 ? 11.480 -21.660 -27.826 1.00 44.75 87 SER A CA 1
ATOM 662 C C . SER A 1 87 ? 10.507 -20.872 -28.706 1.00 44.75 87 SER A C 1
ATOM 664 O O . SER A 1 87 ? 9.801 -19.996 -28.193 1.00 44.75 87 SER A O 1
ATOM 666 N N . LEU A 1 88 ? 10.446 -21.197 -30.002 1.00 46.34 88 LEU A N 1
ATOM 667 C CA . LEU A 1 88 ? 9.473 -20.621 -30.923 1.00 46.34 88 LEU A CA 1
ATOM 668 C C . LEU A 1 88 ? 8.055 -21.074 -30.556 1.00 46.34 88 LEU A C 1
ATOM 670 O O . LEU A 1 88 ? 7.179 -20.232 -30.408 1.00 46.34 88 LEU A O 1
ATOM 674 N N . THR A 1 89 ? 7.841 -22.369 -30.297 1.00 52.84 89 THR A N 1
ATOM 675 C CA . THR A 1 89 ? 6.501 -22.912 -30.003 1.00 52.84 89 THR A CA 1
ATOM 676 C C . THR A 1 89 ? 5.899 -22.333 -28.728 1.00 52.84 89 THR A C 1
ATOM 678 O O . THR A 1 89 ? 4.727 -21.968 -28.729 1.00 52.84 89 THR A O 1
ATOM 681 N N . VAL A 1 90 ? 6.683 -22.191 -27.654 1.00 54.62 90 VAL A N 1
ATOM 682 C CA . VAL A 1 90 ? 6.192 -21.602 -26.394 1.00 54.62 90 VAL A CA 1
ATOM 683 C C . VAL A 1 90 ? 5.878 -20.114 -26.565 1.00 54.62 90 VAL A C 1
ATOM 685 O O . VAL A 1 90 ? 4.829 -19.655 -26.120 1.00 54.62 90 VAL A O 1
ATOM 688 N N . SER A 1 91 ? 6.741 -19.365 -27.259 1.00 51.53 91 SER A N 1
ATOM 689 C CA . SER A 1 91 ? 6.500 -17.942 -27.541 1.00 51.53 91 SER A CA 1
ATOM 690 C C . SER A 1 91 ? 5.238 -17.756 -28.390 1.00 51.53 91 SER A C 1
ATOM 692 O O . SER A 1 91 ? 4.408 -16.900 -28.090 1.00 51.53 91 SER A O 1
ATOM 694 N N . THR A 1 92 ? 5.049 -18.605 -29.403 1.00 54.69 92 THR A N 1
ATOM 695 C CA . THR A 1 92 ? 3.862 -18.618 -30.263 1.00 54.69 92 THR A CA 1
ATOM 696 C C . THR A 1 92 ? 2.599 -19.010 -29.494 1.00 54.69 92 THR A C 1
ATOM 698 O O . THR A 1 92 ? 1.574 -18.364 -29.679 1.00 54.69 92 THR A O 1
ATOM 701 N N . LEU A 1 93 ? 2.656 -19.992 -28.588 1.00 54.62 93 LEU A N 1
ATOM 702 C CA . LEU A 1 93 ? 1.523 -20.395 -27.741 1.00 54.62 93 LEU A CA 1
ATOM 703 C C . LEU A 1 93 ? 1.078 -19.279 -26.786 1.00 54.62 93 LEU A C 1
ATOM 705 O O . LEU A 1 93 ? -0.120 -19.041 -26.642 1.00 54.62 93 LEU A O 1
ATOM 709 N N . ILE A 1 94 ? 2.024 -18.559 -26.173 1.00 56.94 94 ILE A N 1
ATOM 710 C CA . ILE A 1 94 ? 1.710 -17.423 -25.293 1.00 56.94 94 ILE A CA 1
ATOM 711 C C . ILE A 1 94 ? 1.095 -16.266 -26.104 1.00 56.94 94 ILE A C 1
ATOM 713 O O . ILE A 1 94 ? 0.127 -15.652 -25.654 1.00 56.94 94 ILE A O 1
ATOM 717 N N . LEU A 1 95 ? 1.612 -15.995 -27.309 1.00 53.56 95 LEU A N 1
ATOM 718 C CA . LEU A 1 95 ? 1.058 -14.986 -28.220 1.00 53.56 95 LEU A CA 1
ATOM 719 C C . LEU A 1 95 ? -0.366 -15.348 -28.683 1.00 53.56 95 LEU A C 1
ATOM 721 O O . LEU A 1 95 ? -1.256 -14.501 -28.613 1.00 53.56 95 LEU A O 1
ATOM 725 N N . PHE A 1 96 ? -0.604 -16.605 -29.076 1.00 50.88 96 PHE A N 1
ATOM 726 C CA . PHE A 1 96 ? -1.923 -17.092 -29.502 1.00 50.88 96 PHE A CA 1
ATOM 727 C C . PHE A 1 96 ? -2.964 -17.019 -28.378 1.00 50.88 96 PHE A C 1
ATOM 729 O O . PHE A 1 96 ? -4.067 -16.520 -28.594 1.00 50.88 96 PHE A O 1
ATOM 736 N N . ALA A 1 97 ? -2.604 -17.426 -27.156 1.00 50.78 97 ALA A N 1
ATOM 737 C CA . ALA A 1 97 ? -3.499 -17.334 -26.001 1.00 50.78 97 ALA A CA 1
ATOM 738 C C . ALA A 1 97 ? -3.861 -15.878 -25.637 1.00 50.78 97 ALA A C 1
ATOM 740 O O . ALA A 1 97 ? -4.918 -15.620 -25.060 1.00 50.78 97 ALA A O 1
ATOM 741 N N . HIS A 1 98 ? -3.003 -14.909 -25.977 1.00 52.41 98 HIS A N 1
ATOM 742 C CA . HIS A 1 98 ? -3.281 -13.486 -25.773 1.00 52.41 98 HIS A CA 1
ATOM 743 C C . HIS A 1 98 ? -4.260 -12.918 -26.813 1.00 52.41 98 HIS A C 1
ATOM 745 O O . HIS A 1 98 ? -5.072 -12.051 -26.483 1.00 52.41 98 HIS A O 1
ATOM 751 N N . GLN A 1 99 ? -4.201 -13.415 -28.051 1.00 47.06 99 GLN A N 1
ATOM 752 C CA . GLN A 1 99 ? -4.981 -12.913 -29.183 1.00 47.06 99 GLN A CA 1
ATOM 753 C C . GLN A 1 99 ? -6.465 -13.327 -29.113 1.00 47.06 99 GLN A C 1
ATOM 755 O O . GLN A 1 99 ? -7.337 -12.535 -29.464 1.00 47.06 99 GLN A O 1
ATOM 760 N N . GLU A 1 100 ? -6.762 -14.510 -28.568 1.00 46.38 100 GLU A N 1
ATOM 761 C CA . GLU A 1 100 ? -8.126 -15.054 -28.399 1.00 46.38 100 GLU A CA 1
ATOM 762 C C . GLU A 1 100 ? -8.981 -14.306 -27.349 1.00 46.38 100 GLU A C 1
ATOM 764 O O . GLU A 1 100 ? -10.207 -14.393 -27.361 1.00 46.38 100 GLU A O 1
ATOM 769 N N . HIS A 1 101 ? -8.369 -13.533 -26.444 1.00 50.03 101 HIS A N 1
ATOM 770 C CA . HIS A 1 101 ? -9.071 -12.885 -25.323 1.00 50.03 101 HIS A CA 1
ATOM 771 C C . HIS A 1 101 ? -9.174 -11.356 -25.417 1.00 50.03 101 HIS A C 1
ATOM 773 O O . HIS A 1 101 ? -9.418 -10.696 -24.407 1.00 50.03 101 HIS A O 1
ATOM 779 N N . GLY A 1 102 ? -8.968 -10.766 -26.602 1.00 46.69 102 GLY A N 1
ATOM 780 C CA . GLY A 1 102 ? -9.058 -9.309 -26.784 1.00 46.69 102 GLY A CA 1
ATOM 781 C C . GLY A 1 102 ? -8.041 -8.519 -25.948 1.00 46.69 102 GLY A C 1
ATOM 782 O O . GLY A 1 102 ? -8.234 -7.333 -25.677 1.00 46.69 102 GLY A O 1
ATOM 783 N N . ARG A 1 103 ? -6.962 -9.175 -25.502 1.00 55.88 103 ARG A N 1
ATOM 784 C CA . ARG A 1 103 ? -5.909 -8.549 -24.703 1.00 55.88 103 ARG A CA 1
ATOM 785 C C . ARG A 1 103 ? -4.977 -7.749 -25.607 1.00 55.88 103 ARG A C 1
ATOM 787 O O . ARG A 1 103 ? -4.776 -8.072 -26.774 1.00 55.88 103 ARG A O 1
ATOM 794 N N . SER A 1 104 ? -4.384 -6.696 -25.047 1.00 58.22 104 SER A N 1
ATOM 795 C CA . SER A 1 104 ? -3.369 -5.896 -25.742 1.00 58.22 104 SER A CA 1
ATOM 796 C C . SER A 1 104 ? -2.221 -6.775 -26.261 1.00 58.22 104 SER A C 1
ATOM 798 O O . SER A 1 104 ? -1.915 -7.792 -25.627 1.00 58.22 104 SER A O 1
ATOM 800 N N . PRO A 1 105 ? -1.583 -6.403 -27.386 1.00 68.12 105 PRO A N 1
ATOM 801 C CA . PRO A 1 105 ? -0.505 -7.192 -27.966 1.00 68.12 105 PRO A CA 1
ATOM 802 C C . PRO A 1 105 ? 0.647 -7.321 -26.962 1.00 68.12 105 PRO A C 1
ATOM 804 O O . PRO A 1 105 ? 1.230 -6.325 -26.540 1.00 68.12 105 PRO A O 1
ATOM 807 N N . LEU A 1 106 ? 0.932 -8.558 -26.562 1.00 82.44 106 LEU A N 1
ATOM 808 C CA . LEU A 1 106 ? 2.106 -8.939 -25.784 1.00 82.44 106 LEU A CA 1
ATOM 809 C C . LEU A 1 106 ? 3.291 -9.037 -26.746 1.00 82.44 106 LEU A C 1
ATOM 811 O O . LEU A 1 106 ? 3.188 -9.700 -27.774 1.00 82.44 106 LEU A O 1
ATOM 815 N N . THR A 1 107 ? 4.420 -8.422 -26.410 1.00 89.12 107 THR A N 1
ATOM 816 C CA . THR A 1 107 ? 5.670 -8.616 -27.163 1.00 89.12 107 THR A CA 1
ATOM 817 C C . THR A 1 107 ? 6.653 -9.387 -26.302 1.00 89.12 107 THR A C 1
ATOM 819 O O . THR A 1 107 ? 6.866 -9.008 -25.156 1.00 89.12 107 THR A O 1
ATOM 822 N N . ILE A 1 108 ? 7.286 -10.427 -26.849 1.00 92.75 108 ILE A N 1
ATOM 823 C CA . ILE A 1 108 ? 8.373 -11.160 -26.190 1.00 92.75 108 ILE A CA 1
ATOM 824 C C . ILE A 1 108 ? 9.580 -11.158 -27.122 1.00 92.75 108 ILE A C 1
ATOM 826 O O . ILE A 1 108 ? 9.511 -11.686 -28.228 1.00 92.75 108 ILE A O 1
ATOM 830 N N . LEU A 1 109 ? 10.691 -10.586 -26.665 1.00 92.19 109 LEU A N 1
ATOM 831 C CA . LEU A 1 109 ? 11.970 -10.602 -27.364 1.00 92.19 109 LEU A CA 1
ATOM 832 C C . LEU A 1 109 ? 12.992 -11.389 -26.542 1.00 92.19 109 LEU A C 1
ATOM 834 O O . LEU A 1 109 ? 13.372 -10.963 -25.448 1.00 92.19 109 LEU A O 1
ATOM 838 N N . ASN A 1 110 ? 13.446 -12.523 -27.077 1.00 95.88 110 ASN A N 1
ATOM 839 C CA . ASN A 1 110 ? 14.513 -13.325 -26.482 1.00 95.88 110 ASN A CA 1
ATOM 840 C C . ASN A 1 110 ? 15.869 -12.867 -27.029 1.00 95.88 110 ASN A C 1
ATOM 842 O O . ASN A 1 110 ? 16.081 -12.871 -28.238 1.00 95.88 110 ASN A O 1
ATOM 846 N N . SER A 1 111 ? 16.768 -12.470 -26.130 1.00 95.88 111 SER A N 1
ATOM 847 C CA . SER A 1 111 ? 18.111 -11.974 -26.444 1.00 95.88 111 SER A CA 1
ATOM 848 C C . SER A 1 111 ? 18.167 -10.957 -27.604 1.00 95.88 111 SER A C 1
ATOM 850 O O . SER A 1 111 ? 18.965 -11.137 -28.527 1.00 95.88 111 SER A O 1
ATOM 852 N N . PRO A 1 112 ? 17.315 -9.906 -27.606 1.00 96.62 112 PRO A N 1
ATOM 853 C CA . PRO A 1 112 ? 17.267 -8.951 -28.708 1.00 96.62 112 PRO A CA 1
ATOM 854 C C . PRO A 1 112 ? 18.565 -8.159 -28.850 1.00 96.62 112 PRO A C 1
ATOM 856 O O . PRO A 1 112 ? 19.302 -7.947 -27.881 1.00 96.62 112 PRO A O 1
ATOM 859 N N . SER A 1 113 ? 18.792 -7.619 -30.051 1.00 97.31 113 SER A N 1
ATOM 860 C CA . SER A 1 113 ? 19.805 -6.582 -30.227 1.00 97.31 113 SER A CA 1
ATOM 861 C C . SER A 1 113 ? 19.446 -5.347 -29.388 1.00 97.31 113 SER A C 1
ATOM 863 O O . SER A 1 113 ? 18.272 -5.062 -29.136 1.00 97.31 113 SER A O 1
ATOM 865 N N . LEU A 1 114 ? 20.449 -4.566 -28.970 1.00 97.38 114 LEU A N 1
ATOM 866 C CA . LEU A 1 114 ? 20.200 -3.342 -28.195 1.00 97.38 114 LEU A CA 1
ATOM 867 C C . LEU A 1 114 ? 19.335 -2.328 -28.962 1.00 97.38 114 LEU A C 1
ATOM 869 O O . LEU A 1 114 ? 18.614 -1.551 -28.341 1.00 97.38 114 LEU A O 1
ATOM 873 N N . LYS A 1 115 ? 19.382 -2.360 -30.299 1.00 96.25 115 LYS A N 1
ATOM 874 C CA . LYS A 1 115 ? 18.566 -1.513 -31.169 1.00 96.25 115 LYS A CA 1
ATOM 875 C C . LYS A 1 115 ? 17.104 -1.959 -31.186 1.00 96.25 115 LYS A C 1
ATOM 877 O O . LYS A 1 115 ? 16.231 -1.146 -30.905 1.00 96.25 115 LYS A O 1
ATOM 882 N N . ASP A 1 116 ? 16.838 -3.246 -31.409 1.00 95.75 116 ASP A N 1
ATOM 883 C CA . ASP A 1 116 ? 15.464 -3.774 -31.381 1.00 95.75 116 ASP A CA 1
ATOM 884 C C . ASP A 1 116 ? 14.829 -3.580 -29.998 1.00 95.75 116 ASP A C 1
ATOM 886 O O . ASP A 1 116 ? 13.647 -3.247 -29.865 1.00 95.75 116 ASP A O 1
ATOM 890 N N . ALA A 1 117 ? 15.642 -3.738 -28.950 1.00 96.25 117 ALA A N 1
ATOM 891 C CA . ALA A 1 117 ? 15.231 -3.463 -27.588 1.00 96.25 117 ALA A CA 1
ATOM 892 C C . ALA A 1 117 ? 14.931 -1.978 -27.352 1.00 96.25 117 ALA A C 1
ATOM 894 O O . ALA A 1 117 ? 13.923 -1.680 -26.718 1.00 96.25 117 ALA A O 1
ATOM 895 N N . GLN A 1 118 ? 15.752 -1.053 -27.866 1.00 96.44 118 GLN A N 1
ATOM 896 C CA . GLN A 1 118 ? 15.484 0.387 -27.800 1.00 96.44 118 GLN A CA 1
ATOM 897 C C . GLN A 1 118 ? 14.145 0.722 -28.459 1.00 96.44 118 GLN A C 1
ATOM 899 O O . GLN A 1 118 ? 13.298 1.352 -27.827 1.00 96.44 118 GLN A O 1
ATOM 904 N N . ASP A 1 119 ? 13.944 0.279 -29.701 1.00 95.00 119 ASP A N 1
ATOM 905 C CA . ASP A 1 119 ? 12.745 0.585 -30.482 1.00 95.00 119 ASP A CA 1
ATOM 906 C C . ASP A 1 119 ? 11.484 0.060 -29.785 1.00 95.00 119 ASP A C 1
ATOM 908 O O . ASP A 1 119 ? 10.461 0.744 -29.708 1.00 95.00 119 ASP A O 1
ATOM 912 N N . THR A 1 120 ? 11.569 -1.144 -29.217 1.00 94.56 120 THR A N 1
ATOM 913 C CA . THR A 1 120 ? 10.469 -1.755 -28.463 1.00 94.56 120 THR A CA 1
ATOM 914 C C . THR A 1 120 ? 10.227 -1.040 -27.136 1.00 94.56 120 THR A C 1
ATOM 916 O O . THR A 1 120 ? 9.079 -0.764 -26.783 1.00 94.56 120 THR A O 1
ATOM 919 N N . LEU A 1 121 ? 11.289 -0.700 -26.404 1.00 95.12 121 LEU A N 1
ATOM 920 C CA . LEU A 1 121 ? 11.221 -0.008 -25.118 1.00 95.12 121 LEU A CA 1
ATOM 921 C C . LEU A 1 121 ? 10.596 1.383 -25.266 1.00 95.12 121 LEU A C 1
ATOM 923 O O . LEU A 1 121 ? 9.685 1.713 -24.512 1.00 95.12 121 LEU A O 1
ATOM 927 N N . VAL A 1 122 ? 11.017 2.169 -26.261 1.00 94.19 122 VAL A N 1
ATOM 928 C CA . VAL A 1 122 ? 10.468 3.510 -26.526 1.00 94.19 122 VAL A CA 1
ATOM 929 C C . VAL A 1 122 ? 8.968 3.437 -26.817 1.00 94.19 122 VAL A C 1
ATOM 931 O O . VAL A 1 122 ? 8.187 4.084 -26.120 1.00 94.19 122 VAL A O 1
ATOM 934 N N . LYS A 1 123 ? 8.540 2.568 -27.744 1.00 92.50 123 LYS A N 1
ATOM 935 C CA . LYS A 1 123 ? 7.111 2.374 -28.063 1.00 92.50 123 LYS A CA 1
ATOM 936 C C . LYS A 1 123 ? 6.294 1.933 -26.845 1.00 92.50 123 LYS A C 1
ATOM 938 O O . LYS A 1 123 ? 5.152 2.360 -26.661 1.00 92.50 123 LYS A O 1
ATOM 943 N N . SER A 1 124 ? 6.879 1.082 -26.001 1.00 93.69 124 SER A N 1
ATOM 944 C CA . SER A 1 124 ? 6.230 0.573 -24.788 1.00 93.69 124 SER A CA 1
ATOM 945 C C . SER A 1 124 ? 6.059 1.655 -23.721 1.00 93.69 124 SER A C 1
ATOM 947 O O . SER A 1 124 ? 5.005 1.722 -23.087 1.00 93.69 124 SER A O 1
ATOM 949 N N . LEU A 1 125 ? 7.062 2.523 -23.555 1.00 92.19 125 LEU A N 1
ATOM 950 C CA . LEU A 1 125 ? 7.014 3.671 -22.648 1.00 92.19 125 LEU A CA 1
ATOM 951 C C . LEU A 1 125 ? 5.963 4.694 -23.098 1.00 92.19 125 LEU A C 1
ATOM 953 O O . LEU A 1 125 ? 5.159 5.143 -22.283 1.00 92.19 125 LEU A O 1
ATOM 957 N N . GLU A 1 126 ? 5.919 5.017 -24.393 1.00 89.62 126 GLU A N 1
ATOM 958 C CA . GLU A 1 126 ? 4.917 5.922 -24.978 1.00 89.62 126 GLU A CA 1
ATOM 959 C C . GLU A 1 126 ? 3.492 5.386 -24.805 1.00 89.62 126 GLU A C 1
ATOM 961 O O . GLU A 1 126 ? 2.568 6.129 -24.470 1.00 89.62 126 GLU A O 1
ATOM 966 N N . SER A 1 127 ? 3.329 4.071 -24.953 1.00 87.69 127 SER A N 1
ATOM 967 C CA . SER A 1 127 ? 2.047 3.381 -24.793 1.00 87.69 127 SER A CA 1
ATOM 968 C C . SER A 1 127 ? 1.662 3.120 -23.331 1.00 87.69 127 SER A C 1
ATOM 970 O O . SER A 1 127 ? 0.581 2.576 -23.088 1.00 87.69 127 SER A O 1
ATOM 972 N N . ARG A 1 128 ? 2.513 3.494 -22.361 1.00 88.44 128 ARG A N 1
ATOM 973 C CA . ARG A 1 128 ? 2.353 3.205 -20.923 1.00 88.44 128 ARG A CA 1
ATOM 974 C C . ARG A 1 128 ? 2.050 1.733 -20.643 1.00 88.44 128 ARG A C 1
ATOM 976 O O . ARG A 1 128 ? 1.087 1.416 -19.955 1.00 88.44 128 ARG A O 1
ATOM 983 N N . MET A 1 129 ? 2.832 0.838 -21.232 1.00 91.94 129 MET A N 1
ATOM 984 C CA . MET A 1 129 ? 2.751 -0.591 -20.928 1.00 91.94 129 MET A CA 1
ATOM 985 C C . MET A 1 129 ? 3.609 -0.932 -19.711 1.00 91.94 129 MET A C 1
ATOM 987 O O . MET A 1 129 ? 4.541 -0.200 -19.370 1.00 91.94 129 MET A O 1
ATOM 991 N N . ILE A 1 130 ? 3.324 -2.070 -19.080 1.00 95.25 130 ILE A N 1
ATOM 992 C CA . ILE A 1 130 ? 4.290 -2.710 -18.193 1.00 95.25 130 ILE A CA 1
ATOM 993 C C . ILE A 1 130 ? 5.394 -3.311 -19.049 1.00 95.25 130 ILE A C 1
ATOM 995 O O . ILE A 1 130 ? 5.132 -3.902 -20.094 1.00 95.25 130 ILE A O 1
ATOM 999 N N . ILE A 1 131 ? 6.631 -3.152 -18.595 1.00 97.62 131 ILE A N 1
ATOM 1000 C CA . ILE A 1 131 ? 7.833 -3.621 -19.270 1.00 97.62 131 ILE A CA 1
ATOM 1001 C C . ILE A 1 131 ? 8.653 -4.415 -18.267 1.00 97.62 131 ILE A C 1
ATOM 1003 O O . ILE A 1 131 ? 8.904 -3.948 -17.155 1.00 97.62 131 ILE A O 1
ATOM 1007 N N . VAL A 1 132 ? 9.095 -5.601 -18.669 1.00 98.25 132 VAL A N 1
ATOM 1008 C CA . VAL A 1 132 ? 9.979 -6.454 -17.874 1.00 98.25 132 VAL A CA 1
ATOM 1009 C C . VAL A 1 132 ? 11.209 -6.786 -18.705 1.00 98.25 132 VAL A C 1
ATOM 1011 O O . VAL A 1 132 ? 11.097 -7.244 -19.841 1.00 98.25 132 VAL A O 1
ATOM 1014 N N . ILE A 1 133 ? 12.387 -6.536 -18.139 1.00 98.50 133 ILE A N 1
ATOM 1015 C CA . ILE A 1 133 ? 13.676 -6.732 -18.798 1.00 98.50 133 ILE A CA 1
ATOM 1016 C C . ILE A 1 133 ? 14.570 -7.571 -17.890 1.00 98.50 133 ILE A C 1
ATOM 1018 O O . ILE A 1 133 ? 14.740 -7.250 -16.715 1.00 98.50 133 ILE A O 1
ATOM 1022 N N . VAL A 1 134 ? 15.177 -8.619 -18.438 1.00 98.62 134 VAL A N 1
ATOM 1023 C CA . VAL A 1 134 ? 16.299 -9.328 -17.811 1.00 98.62 134 VAL A CA 1
ATOM 1024 C C . VAL A 1 134 ? 17.555 -8.939 -18.573 1.00 98.62 134 VAL A C 1
ATOM 1026 O O . VAL A 1 134 ? 17.642 -9.177 -19.780 1.00 98.62 134 VAL A O 1
ATOM 1029 N N . ALA A 1 135 ? 18.503 -8.297 -17.896 1.00 98.38 135 ALA A N 1
ATOM 1030 C CA . ALA A 1 135 ? 19.657 -7.696 -18.555 1.00 98.38 135 ALA A CA 1
ATOM 1031 C C . ALA A 1 135 ? 20.908 -7.661 -17.676 1.00 98.38 135 ALA A C 1
ATOM 1033 O O . ALA A 1 135 ? 20.816 -7.496 -16.460 1.00 98.38 135 ALA A O 1
ATOM 1034 N N . SER A 1 136 ? 22.075 -7.741 -18.317 1.00 98.56 136 SER A N 1
ATOM 1035 C CA . SER A 1 136 ? 23.359 -7.346 -17.738 1.00 98.56 136 SER A CA 1
ATOM 1036 C C . SER A 1 136 ? 23.489 -5.827 -17.810 1.00 98.56 136 SER A C 1
ATOM 1038 O O . SER A 1 136 ? 23.385 -5.239 -18.893 1.00 98.56 136 SER A O 1
ATOM 1040 N N . CYS A 1 137 ? 23.635 -5.171 -16.662 1.00 98.56 137 CYS A N 1
ATOM 1041 C CA . CYS A 1 137 ? 23.735 -3.717 -16.613 1.00 98.56 137 CYS A CA 1
ATOM 1042 C C . CYS A 1 137 ? 24.540 -3.192 -15.425 1.00 98.56 137 CYS A C 1
ATOM 1044 O O . CYS A 1 137 ? 24.840 -3.917 -14.485 1.00 98.56 137 CYS A O 1
ATOM 1046 N N . GLU A 1 138 ? 24.849 -1.904 -15.455 1.00 98.56 138 GLU A N 1
ATOM 1047 C CA . GLU A 1 138 ? 25.356 -1.112 -14.333 1.00 98.56 138 GLU A CA 1
ATOM 1048 C C . GLU A 1 138 ? 24.298 -0.070 -13.952 1.00 98.56 138 GLU A C 1
ATOM 1050 O O . GLU A 1 138 ? 23.533 0.391 -14.805 1.00 98.56 138 GLU A O 1
ATOM 1055 N N . VAL A 1 139 ? 24.216 0.292 -12.672 1.00 98.56 139 VAL A N 1
ATOM 1056 C CA . VAL A 1 139 ? 23.205 1.226 -12.165 1.00 98.56 139 VAL A CA 1
ATOM 1057 C C . VAL A 1 139 ? 23.860 2.330 -11.348 1.00 98.56 139 VAL A C 1
ATOM 1059 O O . VAL A 1 139 ? 24.568 2.067 -10.375 1.00 98.56 139 VAL A O 1
ATOM 1062 N N . HIS A 1 140 ? 23.542 3.576 -11.692 1.00 98.00 140 HIS A N 1
ATOM 1063 C CA . HIS A 1 140 ? 23.929 4.761 -10.936 1.00 98.00 140 HIS A CA 1
ATOM 1064 C C . HIS A 1 140 ? 22.698 5.530 -10.495 1.00 98.00 140 HIS A C 1
ATOM 1066 O O . HIS A 1 140 ? 21.867 5.944 -11.305 1.00 98.00 140 HIS A O 1
ATOM 1072 N N . TYR A 1 141 ? 22.622 5.782 -9.200 1.00 96.62 141 TYR A N 1
ATOM 1073 C CA . TYR A 1 141 ? 21.583 6.595 -8.601 1.00 96.62 141 TYR A CA 1
ATOM 1074 C C . TYR A 1 141 ? 22.177 7.883 -8.037 1.00 96.62 141 TYR A C 1
ATOM 1076 O O . TYR A 1 141 ? 23.181 7.856 -7.321 1.00 96.62 141 TYR A O 1
ATOM 1084 N N . SER A 1 142 ? 21.511 8.997 -8.327 1.00 93.94 142 SER A N 1
ATOM 1085 C CA . SER A 1 142 ? 21.823 10.318 -7.795 1.00 93.94 142 SER A CA 1
ATOM 1086 C C . SER A 1 142 ? 20.539 10.989 -7.312 1.00 93.94 142 SER A C 1
ATOM 1088 O O . SER A 1 142 ? 19.605 11.179 -8.090 1.00 93.94 142 SER A O 1
ATOM 1090 N N . GLY A 1 143 ? 20.485 11.331 -6.029 1.00 92.38 143 GLY A N 1
ATOM 1091 C CA . GLY A 1 143 ? 19.338 11.968 -5.388 1.00 92.38 143 GLY A CA 1
ATOM 1092 C C . GLY A 1 143 ? 19.675 12.351 -3.951 1.00 92.38 143 GLY A C 1
ATOM 1093 O O . GLY A 1 143 ? 20.773 12.832 -3.679 1.00 92.38 143 GLY A O 1
ATOM 1094 N N . ARG A 1 144 ? 18.767 12.074 -3.004 1.00 86.12 144 ARG A N 1
ATOM 1095 C CA . ARG A 1 144 ? 19.024 12.263 -1.554 1.00 86.12 144 ARG A CA 1
ATOM 1096 C C . ARG A 1 144 ? 20.279 11.540 -1.049 1.00 86.12 144 ARG A C 1
ATOM 1098 O O . ARG A 1 144 ? 20.891 11.959 -0.073 1.00 86.12 144 ARG A O 1
ATOM 1105 N N . THR A 1 145 ? 20.630 10.440 -1.702 1.00 85.06 145 THR A N 1
ATOM 1106 C CA . THR A 1 145 ? 21.874 9.695 -1.513 1.00 85.06 145 THR A CA 1
ATOM 1107 C C . THR A 1 145 ? 22.477 9.393 -2.885 1.00 85.06 145 THR A C 1
ATOM 1109 O O . THR A 1 145 ? 21.811 9.534 -3.913 1.00 85.06 145 THR A O 1
ATOM 1112 N N . GLY A 1 146 ? 23.745 8.993 -2.917 1.00 91.31 146 GLY A N 1
ATOM 1113 C CA . GLY A 1 146 ? 24.368 8.411 -4.103 1.00 91.31 146 GLY A CA 1
ATOM 1114 C C . GLY A 1 146 ? 24.491 6.903 -3.933 1.00 91.31 146 GLY A C 1
ATOM 1115 O O . GLY A 1 146 ? 24.814 6.436 -2.841 1.00 91.31 146 GLY A O 1
ATOM 1116 N N . SER A 1 147 ? 24.248 6.135 -4.993 1.00 96.12 147 SER A N 1
ATOM 1117 C CA . SER A 1 147 ? 24.640 4.723 -5.014 1.00 96.12 147 SER A CA 1
ATOM 1118 C C . SER A 1 147 ? 25.123 4.311 -6.396 1.00 96.12 147 SER A C 1
ATOM 1120 O O . SER A 1 147 ? 24.682 4.851 -7.412 1.00 96.12 147 SER A O 1
ATOM 1122 N N . HIS A 1 148 ? 26.046 3.359 -6.408 1.00 97.50 148 HIS A N 1
ATOM 1123 C CA . HIS A 1 148 ? 26.543 2.713 -7.607 1.00 97.50 148 HIS A CA 1
ATOM 1124 C C . HIS A 1 148 ? 26.464 1.204 -7.394 1.00 97.50 148 HIS A C 1
ATOM 1126 O O . HIS A 1 148 ? 26.799 0.685 -6.327 1.00 97.50 148 HIS A O 1
ATOM 1132 N N . LEU A 1 149 ? 25.987 0.517 -8.418 1.00 97.69 149 LEU A N 1
ATOM 1133 C CA . LEU A 1 149 ? 25.846 -0.915 -8.462 1.00 97.69 149 LEU A CA 1
ATOM 1134 C C . LEU A 1 149 ? 26.433 -1.413 -9.794 1.00 97.69 149 LEU A C 1
ATOM 1136 O O . LEU A 1 149 ? 25.835 -1.197 -10.844 1.00 97.69 149 LEU A O 1
ATOM 1140 N N . GLY A 1 150 ? 27.596 -2.070 -9.711 1.00 98.19 150 GLY A N 1
ATOM 1141 C CA . GLY A 1 150 ? 28.407 -2.485 -10.864 1.00 98.19 150 GLY A CA 1
ATOM 1142 C C . GLY A 1 150 ? 27.753 -3.524 -11.778 1.00 98.19 150 GLY A C 1
ATOM 1143 O O . GLY A 1 150 ? 26.649 -3.991 -11.510 1.00 98.19 150 GLY A O 1
ATOM 1144 N N . GLU A 1 151 ? 28.445 -3.914 -12.846 1.00 98.38 151 GLU A N 1
ATOM 1145 C CA . GLU A 1 151 ? 27.938 -4.850 -13.862 1.00 98.38 151 GLU A CA 1
ATOM 1146 C C . GLU A 1 151 ? 27.367 -6.153 -13.259 1.00 98.38 151 GLU A C 1
ATOM 1148 O O . GLU A 1 151 ? 27.887 -6.698 -12.284 1.00 98.38 151 GLU A O 1
ATOM 1153 N N . GLY A 1 152 ? 26.259 -6.644 -13.818 1.00 98.31 152 GLY A N 1
ATOM 1154 C CA . GLY A 1 152 ? 25.609 -7.882 -13.377 1.00 98.31 152 GLY A CA 1
ATOM 1155 C C . GLY A 1 152 ? 24.198 -8.060 -13.939 1.00 98.31 152 GLY A C 1
ATOM 1156 O O . GLY A 1 152 ? 23.606 -7.119 -14.469 1.00 98.31 152 GLY A O 1
ATOM 1157 N N . GLU A 1 153 ? 23.646 -9.263 -13.818 1.00 98.31 153 GLU A N 1
ATOM 1158 C CA . GLU A 1 153 ? 22.292 -9.564 -14.292 1.00 98.31 153 GLU A CA 1
ATOM 1159 C C . GLU A 1 153 ? 21.222 -9.102 -13.302 1.00 98.31 153 GLU A C 1
ATOM 1161 O O . GLU A 1 153 ? 21.307 -9.349 -12.094 1.00 98.31 153 GLU A O 1
ATOM 1166 N N . ARG A 1 154 ? 20.213 -8.398 -13.817 1.00 98.50 154 ARG A N 1
ATOM 1167 C CA . ARG A 1 154 ? 19.132 -7.796 -13.034 1.00 98.50 154 ARG A CA 1
ATOM 1168 C C . ARG A 1 154 ? 17.793 -7.985 -13.720 1.00 98.50 154 ARG A C 1
ATOM 1170 O O . ARG A 1 154 ? 17.697 -7.955 -14.947 1.00 98.50 154 ARG A O 1
ATOM 1177 N N . LEU A 1 155 ? 16.761 -8.105 -12.892 1.00 98.69 155 LEU A N 1
ATOM 1178 C CA . LEU A 1 155 ? 15.372 -7.978 -13.306 1.00 98.69 155 LEU A CA 1
ATOM 1179 C C . LEU A 1 155 ? 14.966 -6.508 -13.174 1.00 98.69 155 LEU A C 1
ATOM 1181 O O . LEU A 1 155 ? 14.986 -5.953 -12.076 1.00 98.69 155 LEU A O 1
ATOM 1185 N N . ILE A 1 156 ? 14.609 -5.878 -14.286 1.00 98.69 156 ILE A N 1
ATOM 1186 C CA . ILE A 1 156 ? 14.149 -4.491 -14.351 1.00 98.69 156 ILE A CA 1
ATOM 1187 C C . ILE A 1 156 ? 12.667 -4.509 -14.710 1.00 98.69 156 ILE A C 1
ATOM 1189 O O . ILE A 1 156 ? 12.273 -5.119 -15.701 1.00 98.69 156 ILE A O 1
ATOM 1193 N N . ILE A 1 157 ? 11.847 -3.828 -13.917 1.00 98.62 157 ILE A N 1
ATOM 1194 C CA . ILE A 1 157 ? 10.409 -3.686 -14.149 1.00 98.62 157 ILE A CA 1
ATOM 1195 C C . ILE A 1 157 ? 10.095 -2.200 -14.266 1.00 98.62 157 ILE A C 1
ATOM 1197 O O . ILE A 1 157 ? 10.462 -1.424 -13.385 1.00 98.62 157 ILE A O 1
ATOM 1201 N N . ILE A 1 158 ? 9.393 -1.811 -15.326 1.00 97.75 158 ILE A N 1
ATOM 1202 C CA . ILE A 1 158 ? 8.838 -0.468 -15.501 1.00 97.75 158 ILE A CA 1
ATOM 1203 C C . ILE A 1 158 ? 7.321 -0.617 -15.578 1.00 97.75 158 ILE A C 1
ATOM 1205 O O . ILE A 1 158 ? 6.813 -1.361 -16.411 1.00 97.75 158 ILE A O 1
ATOM 1209 N N . LYS A 1 159 ? 6.599 0.047 -14.678 1.00 95.38 159 LYS A N 1
ATOM 1210 C CA . LYS A 1 159 ? 5.135 0.001 -14.603 1.00 95.38 159 LYS A CA 1
ATOM 1211 C C . LYS A 1 159 ? 4.499 1.121 -15.429 1.00 95.38 159 LYS A C 1
ATOM 1213 O O . LYS A 1 159 ? 5.158 2.096 -15.789 1.00 95.38 159 LYS A O 1
ATOM 1218 N N . GLU A 1 160 ? 3.191 1.013 -15.658 1.00 92.25 160 GLU A N 1
ATOM 1219 C CA . GLU A 1 160 ? 2.404 1.968 -16.457 1.00 92.25 160 GLU A CA 1
ATOM 1220 C C . GLU A 1 160 ? 2.411 3.403 -15.889 1.00 92.25 160 GLU A C 1
ATOM 1222 O O . GLU A 1 160 ? 2.257 4.379 -16.624 1.00 92.25 160 GLU A O 1
ATOM 1227 N N . ASP A 1 161 ? 2.626 3.545 -14.577 1.00 86.62 161 ASP A N 1
ATOM 1228 C CA . ASP A 1 161 ? 2.722 4.822 -13.862 1.00 86.62 161 ASP A CA 1
ATOM 1229 C C . ASP A 1 161 ? 4.142 5.429 -13.864 1.00 86.62 161 ASP A C 1
ATOM 1231 O O . ASP A 1 161 ? 4.379 6.474 -13.247 1.00 86.62 161 ASP A O 1
ATOM 1235 N N . GLY A 1 162 ? 5.097 4.787 -14.546 1.00 87.69 162 GLY A N 1
ATOM 1236 C CA . GLY A 1 162 ? 6.502 5.191 -14.595 1.00 87.69 162 GLY A CA 1
ATOM 1237 C C . GLY A 1 162 ? 7.323 4.758 -13.377 1.00 87.69 162 GLY A C 1
ATOM 1238 O O . GLY A 1 162 ? 8.475 5.178 -13.251 1.00 87.69 162 GLY A O 1
ATOM 1239 N N . CYS A 1 163 ? 6.763 3.938 -12.480 1.00 94.25 163 CYS A N 1
ATOM 1240 C CA . CYS A 1 163 ? 7.525 3.305 -11.408 1.00 94.25 163 CYS A CA 1
ATOM 1241 C C . CYS A 1 163 ? 8.548 2.333 -12.006 1.00 94.25 163 CYS A C 1
ATOM 1243 O O . CYS A 1 163 ? 8.197 1.484 -12.825 1.00 94.25 163 CYS A O 1
ATOM 1245 N N . LEU A 1 164 ? 9.807 2.449 -11.586 1.00 97.88 164 LEU A N 1
ATOM 1246 C CA . LEU A 1 164 ? 10.909 1.611 -12.047 1.00 97.88 164 LEU A CA 1
ATOM 1247 C C . LEU A 1 164 ? 11.497 0.853 -10.858 1.00 97.88 164 LEU A C 1
ATOM 1249 O O . LEU A 1 164 ? 11.891 1.462 -9.866 1.00 97.88 164 LEU A O 1
ATOM 1253 N N . LEU A 1 165 ? 11.583 -0.470 -10.972 1.00 98.31 165 LEU A N 1
ATOM 1254 C CA . LEU A 1 165 ? 12.127 -1.374 -9.962 1.00 98.31 165 LEU A CA 1
ATOM 1255 C C . LEU A 1 165 ? 13.288 -2.176 -10.556 1.00 98.31 165 LEU A C 1
ATOM 1257 O O . LEU A 1 165 ? 13.174 -2.695 -11.662 1.00 98.31 165 LEU A O 1
ATOM 1261 N N . ILE A 1 166 ? 14.390 -2.301 -9.818 1.00 98.56 166 ILE A N 1
ATOM 1262 C CA . ILE A 1 166 ? 15.540 -3.130 -10.193 1.00 98.56 166 ILE A CA 1
ATOM 1263 C C . ILE A 1 166 ? 15.762 -4.155 -9.087 1.00 98.56 166 ILE A C 1
ATOM 1265 O O . ILE A 1 166 ? 15.998 -3.780 -7.940 1.00 98.56 166 ILE A O 1
ATOM 1269 N N . HIS A 1 167 ? 15.716 -5.437 -9.425 1.00 98.19 167 HIS A N 1
ATOM 1270 C CA . HIS A 1 167 ? 15.910 -6.551 -8.503 1.00 98.19 167 HIS A CA 1
ATOM 1271 C C . HIS A 1 167 ? 17.176 -7.342 -8.834 1.00 98.19 167 HIS A C 1
ATOM 1273 O O . HIS A 1 167 ? 17.565 -7.491 -9.996 1.00 98.19 167 HIS A O 1
ATOM 1279 N N . ARG A 1 168 ? 17.807 -7.864 -7.779 1.00 96.94 168 ARG A N 1
ATOM 1280 C CA . ARG A 1 168 ? 18.779 -8.961 -7.869 1.00 96.94 168 ARG A CA 1
ATOM 1281 C C . ARG A 1 168 ? 18.025 -10.297 -7.861 1.00 96.94 168 ARG A C 1
ATOM 1283 O O . ARG A 1 168 ? 16.810 -10.325 -7.697 1.00 96.94 168 ARG A O 1
ATOM 1290 N N . SER A 1 169 ? 18.748 -11.405 -7.991 1.00 94.69 169 SER A N 1
ATOM 1291 C CA . SER A 1 169 ? 18.187 -12.761 -7.888 1.00 94.69 169 SER A CA 1
ATOM 1292 C C . SER A 1 169 ? 17.687 -13.136 -6.485 1.00 94.69 169 SER A C 1
ATOM 1294 O O . SER A 1 169 ? 16.997 -14.139 -6.330 1.00 94.69 169 SER A O 1
ATOM 1296 N N . THR A 1 170 ? 18.032 -12.351 -5.464 1.00 85.69 170 THR A N 1
ATOM 1297 C CA . THR A 1 170 ? 17.663 -12.567 -4.060 1.00 85.69 170 THR A CA 1
ATOM 1298 C C . THR A 1 170 ? 17.079 -11.296 -3.454 1.00 85.69 170 THR A C 1
ATOM 1300 O O . THR A 1 170 ? 17.413 -10.202 -3.911 1.00 85.69 170 THR A O 1
ATOM 1303 N N . ASP A 1 171 ? 16.352 -11.457 -2.345 1.00 78.62 171 ASP A N 1
ATOM 1304 C CA . ASP A 1 171 ? 15.612 -10.411 -1.621 1.00 78.62 171 ASP A CA 1
ATOM 1305 C C . ASP A 1 171 ? 14.309 -9.989 -2.326 1.00 78.62 171 ASP A C 1
ATOM 1307 O O . ASP A 1 171 ? 14.209 -9.928 -3.550 1.00 78.62 171 ASP A O 1
ATOM 1311 N N . TYR A 1 172 ? 13.279 -9.714 -1.527 1.00 78.69 172 TYR A N 1
ATOM 1312 C CA . TYR A 1 172 ? 11.981 -9.252 -2.014 1.00 78.69 172 TYR A CA 1
ATOM 1313 C C . TYR A 1 172 ? 11.987 -7.754 -2.334 1.00 78.69 172 TYR A C 1
ATOM 1315 O O . TYR A 1 172 ? 11.097 -7.266 -3.030 1.00 78.69 172 TYR A O 1
ATOM 1323 N N . ARG A 1 173 ? 12.963 -7.000 -1.815 1.00 85.56 173 ARG A N 1
ATOM 1324 C CA . ARG A 1 173 ? 13.079 -5.557 -2.049 1.00 85.56 173 ARG A CA 1
ATOM 1325 C C . ARG A 1 173 ? 13.875 -5.270 -3.326 1.00 85.56 173 ARG A C 1
ATOM 1327 O O . ARG A 1 173 ? 14.886 -5.926 -3.574 1.00 85.56 173 ARG A O 1
ATOM 1334 N N . PRO A 1 174 ? 13.486 -4.257 -4.119 1.00 95.50 174 PRO A N 1
ATOM 1335 C CA . PRO A 1 174 ? 14.332 -3.782 -5.206 1.00 95.50 174 PRO A CA 1
ATOM 1336 C C . PRO A 1 174 ? 15.625 -3.180 -4.638 1.00 95.50 174 PRO A C 1
ATOM 1338 O O . PRO A 1 174 ? 15.596 -2.431 -3.660 1.00 95.50 174 PRO A O 1
ATOM 1341 N N . VAL A 1 175 ? 16.760 -3.461 -5.282 1.00 95.81 175 VAL A N 1
ATOM 1342 C CA . VAL A 1 175 ? 18.066 -2.890 -4.909 1.00 95.81 175 VAL A CA 1
ATOM 1343 C C . VAL A 1 175 ? 18.150 -1.400 -5.251 1.00 95.81 175 VAL A C 1
ATOM 1345 O O . VAL A 1 175 ? 18.748 -0.621 -4.514 1.00 95.81 175 VAL A O 1
ATOM 1348 N N . ASN A 1 176 ? 17.494 -0.985 -6.336 1.00 97.75 176 ASN A N 1
ATOM 1349 C CA . ASN A 1 176 ? 17.291 0.409 -6.710 1.00 97.75 176 ASN A CA 1
ATOM 1350 C C . ASN A 1 176 ? 15.883 0.568 -7.283 1.00 97.75 176 ASN A C 1
ATOM 1352 O O . ASN A 1 176 ? 15.37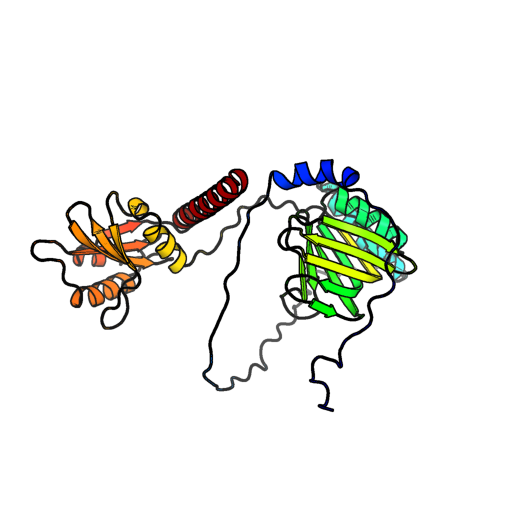5 -0.325 -7.961 1.00 97.75 176 ASN A O 1
ATOM 1356 N N . TRP A 1 177 ? 15.254 1.711 -7.030 1.00 96.75 177 TRP A N 1
ATOM 1357 C CA . TRP A 1 177 ? 13.912 1.991 -7.523 1.00 96.75 177 TRP A CA 1
ATOM 1358 C C . TRP A 1 177 ? 13.683 3.490 -7.715 1.00 96.75 177 TRP A C 1
ATOM 1360 O O . TRP A 1 177 ? 14.375 4.320 -7.125 1.00 96.75 177 TRP A O 1
ATOM 1370 N N . GLN A 1 178 ? 12.692 3.824 -8.538 1.00 92.75 178 GLN A N 1
ATOM 1371 C CA . GLN A 1 178 ? 12.139 5.163 -8.701 1.00 92.75 178 GLN A CA 1
ATOM 1372 C C . GLN A 1 178 ? 10.605 5.047 -8.626 1.00 92.75 178 GLN A C 1
ATOM 1374 O O . GLN A 1 178 ? 10.040 4.203 -9.319 1.00 92.75 178 GLN A O 1
ATOM 1379 N N . PRO A 1 179 ? 9.906 5.838 -7.794 1.00 89.19 179 PRO A N 1
ATOM 1380 C CA . PRO A 1 179 ? 8.447 5.804 -7.730 1.00 89.19 179 PRO A CA 1
ATOM 1381 C C . PRO A 1 179 ? 7.803 6.348 -9.007 1.00 89.19 179 PRO A C 1
ATOM 1383 O O . PRO A 1 179 ? 8.438 7.064 -9.785 1.00 89.19 179 PRO A O 1
ATOM 1386 N N . GLY A 1 180 ? 6.509 6.060 -9.162 1.00 85.81 180 GLY A N 1
ATOM 1387 C CA . GLY A 1 180 ? 5.687 6.567 -10.257 1.00 85.81 180 GLY A CA 1
ATOM 1388 C C . GLY A 1 180 ? 5.602 8.097 -10.329 1.00 85.81 180 GLY A C 1
ATOM 1389 O O . GLY A 1 180 ? 5.906 8.828 -9.379 1.00 85.81 180 GLY A O 1
ATOM 1390 N N . GLY A 1 181 ? 5.186 8.596 -11.494 1.00 75.88 181 GLY A N 1
ATOM 1391 C CA . GLY A 1 181 ? 5.075 10.028 -11.799 1.00 75.88 181 GLY A CA 1
ATOM 1392 C C . GLY A 1 181 ? 6.393 10.711 -12.195 1.00 75.88 181 GLY A C 1
ATOM 1393 O O . GLY A 1 181 ? 6.433 11.945 -12.319 1.00 75.88 181 GLY A O 1
ATOM 1394 N N . GLY A 1 182 ? 7.464 9.929 -12.361 1.00 78.00 182 GLY A N 1
ATOM 1395 C CA . GLY A 1 182 ? 8.706 10.320 -13.027 1.00 78.00 182 GLY A CA 1
ATOM 1396 C C . GLY A 1 182 ? 8.652 10.095 -14.541 1.00 78.00 182 GLY A C 1
ATOM 1397 O O . GLY A 1 182 ? 7.699 9.525 -15.066 1.00 78.00 182 GLY A O 1
ATOM 1398 N N . ILE A 1 183 ? 9.679 10.563 -15.246 1.00 88.62 183 ILE A N 1
ATOM 1399 C CA . ILE A 1 183 ? 9.851 10.335 -16.683 1.00 88.62 183 ILE A CA 1
ATOM 1400 C C . ILE A 1 183 ? 10.919 9.261 -16.855 1.00 88.62 183 ILE A C 1
ATOM 1402 O O . ILE A 1 183 ? 12.014 9.398 -16.307 1.00 88.62 183 ILE A O 1
ATOM 1406 N N . VAL A 1 184 ? 10.607 8.221 -17.625 1.00 93.75 184 VAL A N 1
ATOM 1407 C CA . VAL A 1 184 ? 11.563 7.190 -18.032 1.00 93.75 184 VAL A CA 1
ATOM 1408 C C . VAL A 1 184 ? 11.858 7.372 -19.514 1.00 93.75 184 VAL A C 1
ATOM 1410 O O . VAL A 1 184 ? 10.942 7.495 -20.321 1.00 93.75 184 VAL A O 1
ATOM 1413 N N . GLN A 1 185 ? 13.137 7.424 -19.864 1.00 92.00 185 GLN A N 1
ATOM 1414 C CA . GLN A 1 185 ? 13.611 7.554 -21.238 1.00 92.00 185 GLN A CA 1
ATOM 1415 C C . GLN A 1 185 ? 14.637 6.471 -21.524 1.00 92.00 185 GLN A C 1
ATOM 1417 O O . GLN A 1 185 ? 15.404 6.090 -20.638 1.00 92.00 185 GLN A O 1
ATOM 1422 N N . ALA A 1 186 ? 14.678 6.017 -22.770 1.00 94.12 186 ALA A N 1
ATOM 1423 C CA . ALA A 1 186 ? 15.663 5.064 -23.240 1.00 94.12 186 ALA A CA 1
ATOM 1424 C C . ALA A 1 186 ? 16.317 5.582 -24.518 1.00 94.12 186 ALA A C 1
ATOM 1426 O O . ALA A 1 186 ? 15.631 6.071 -25.414 1.00 94.12 186 ALA A O 1
ATOM 1427 N N . HIS A 1 187 ? 17.636 5.475 -24.606 1.00 92.00 187 HIS A N 1
ATOM 1428 C CA . HIS A 1 187 ? 18.355 5.736 -25.844 1.00 92.00 187 HIS A CA 1
ATOM 1429 C C . HIS A 1 187 ? 19.591 4.853 -25.944 1.00 92.00 187 HIS A C 1
ATOM 1431 O O . HIS A 1 187 ? 20.224 4.519 -24.941 1.00 92.00 187 HIS A O 1
ATOM 1437 N N . LEU A 1 188 ? 19.932 4.470 -27.167 1.00 95.06 188 LEU A N 1
ATOM 1438 C CA . LEU A 1 188 ? 21.175 3.778 -27.448 1.00 95.06 188 LEU A CA 1
ATOM 1439 C C . LEU A 1 188 ? 22.328 4.788 -27.419 1.00 95.06 188 LEU A C 1
ATOM 1441 O O . LEU A 1 188 ? 22.244 5.855 -28.026 1.00 95.06 188 LEU A O 1
ATOM 1445 N N . SER A 1 189 ? 23.402 4.454 -26.712 1.00 92.25 189 SER A N 1
ATOM 1446 C CA . SER A 1 189 ? 24.632 5.239 -26.693 1.00 92.25 189 SER A CA 1
ATOM 1447 C C . SER A 1 189 ? 25.817 4.295 -26.811 1.00 92.25 189 SER A C 1
ATOM 1449 O O . SER A 1 189 ? 26.019 3.435 -25.956 1.00 92.25 189 SER A O 1
ATOM 1451 N N . LYS A 1 190 ? 26.599 4.457 -27.884 1.00 87.62 190 LYS A N 1
ATOM 1452 C CA . LYS A 1 190 ? 27.699 3.549 -28.242 1.00 87.62 190 LYS A CA 1
ATOM 1453 C C . LYS A 1 190 ? 27.206 2.094 -28.329 1.00 87.62 190 LYS A C 1
ATOM 1455 O O . LYS A 1 190 ? 26.391 1.774 -29.187 1.00 87.62 190 LYS A O 1
ATOM 1460 N N . ASP A 1 191 ? 27.700 1.243 -27.442 1.00 93.19 191 ASP A N 1
ATOM 1461 C CA . ASP A 1 191 ? 27.473 -0.193 -27.316 1.00 93.19 191 ASP A CA 1
ATOM 1462 C C . ASP A 1 191 ? 26.555 -0.544 -26.133 1.00 93.19 191 ASP A C 1
ATOM 1464 O O . ASP A 1 191 ? 26.501 -1.697 -25.710 1.00 93.19 191 ASP A O 1
ATOM 1468 N N . ARG A 1 192 ? 25.834 0.441 -25.578 1.00 97.50 192 ARG A N 1
ATOM 1469 C CA . ARG A 1 192 ? 24.949 0.248 -24.427 1.00 97.50 192 ARG A CA 1
ATOM 1470 C C . ARG A 1 192 ? 23.589 0.908 -24.616 1.00 97.50 192 ARG A C 1
ATOM 1472 O O . ARG A 1 192 ? 23.470 2.002 -25.169 1.00 97.50 192 ARG A O 1
ATOM 1479 N N . LEU A 1 193 ? 22.548 0.260 -24.099 1.00 98.06 193 LEU A N 1
ATOM 1480 C CA . LEU A 1 193 ? 21.218 0.856 -23.986 1.00 98.06 193 LEU A CA 1
ATOM 1481 C C . LEU A 1 193 ? 21.115 1.593 -22.647 1.00 98.06 193 LEU A C 1
ATOM 1483 O O . LEU A 1 193 ? 21.161 0.977 -21.582 1.00 98.06 193 LEU A O 1
ATOM 1487 N N . LEU A 1 194 ? 20.979 2.917 -22.697 1.00 97.94 194 LEU A N 1
ATOM 1488 C CA . LEU A 1 194 ? 20.863 3.757 -21.511 1.00 97.94 194 LEU A CA 1
ATOM 1489 C C . LEU A 1 194 ? 19.393 3.997 -21.180 1.00 97.94 194 LEU A C 1
ATOM 1491 O O . LEU A 1 194 ? 18.666 4.606 -21.966 1.00 97.94 194 LEU A O 1
ATOM 1495 N N . VAL A 1 195 ? 18.970 3.563 -19.993 1.00 97.94 195 VAL A N 1
ATOM 1496 C CA . VAL A 1 195 ? 17.634 3.830 -19.446 1.00 97.94 195 VAL A CA 1
ATOM 1497 C C . VAL A 1 195 ? 17.765 4.800 -18.284 1.00 97.94 195 VAL A C 1
ATOM 1499 O O . VAL A 1 195 ? 18.464 4.535 -17.309 1.00 97.94 195 VAL A O 1
ATOM 1502 N N . ARG A 1 196 ? 17.088 5.942 -18.377 1.00 96.25 196 ARG A N 1
ATOM 1503 C CA . ARG A 1 196 ? 17.145 7.013 -17.385 1.00 96.25 196 ARG A CA 1
ATOM 1504 C C . ARG A 1 196 ? 15.755 7.301 -16.844 1.00 96.25 196 ARG A C 1
ATOM 1506 O O . ARG A 1 196 ? 14.879 7.724 -17.591 1.00 96.25 196 ARG A O 1
ATOM 1513 N N . ALA A 1 197 ? 15.578 7.124 -15.540 1.00 95.69 197 ALA A N 1
ATOM 1514 C CA . ALA A 1 197 ? 14.372 7.510 -14.820 1.00 95.69 197 ALA A CA 1
ATOM 1515 C C . ALA A 1 197 ? 14.642 8.756 -13.970 1.00 95.69 197 ALA A C 1
ATOM 1517 O O . ALA A 1 197 ? 15.523 8.741 -13.108 1.00 95.69 197 ALA A O 1
ATOM 1518 N N . VAL A 1 198 ? 13.885 9.831 -14.202 1.00 90.06 198 VAL A N 1
ATOM 1519 C CA . VAL A 1 198 ? 14.025 11.113 -13.495 1.00 90.06 198 VAL A CA 1
ATOM 1520 C C . VAL A 1 198 ? 12.725 11.488 -12.800 1.00 90.06 198 VAL A C 1
ATOM 1522 O O . VAL A 1 198 ? 11.654 11.515 -13.407 1.00 90.06 198 VAL A O 1
ATOM 1525 N N . ARG A 1 199 ? 12.830 11.870 -11.530 1.00 86.75 199 ARG A N 1
ATOM 1526 C CA . ARG A 1 199 ? 11.765 12.514 -10.757 1.00 86.75 199 ARG A CA 1
ATOM 1527 C C . ARG A 1 199 ? 12.225 13.914 -10.358 1.00 86.75 199 ARG A C 1
ATOM 1529 O O . ARG A 1 199 ? 13.402 14.131 -10.117 1.00 86.75 199 ARG A O 1
ATOM 1536 N N . THR A 1 200 ? 11.302 14.876 -10.315 1.00 81.88 200 THR A N 1
ATOM 1537 C CA . THR A 1 200 ? 11.623 16.307 -10.128 1.00 81.88 200 THR A CA 1
ATOM 1538 C C . THR A 1 200 ? 11.409 16.843 -8.714 1.00 81.88 200 THR A C 1
ATOM 1540 O O . THR A 1 200 ? 11.856 17.946 -8.425 1.00 81.88 200 THR A O 1
ATOM 1543 N N . ASN A 1 201 ? 10.718 16.112 -7.835 1.00 78.50 201 ASN A N 1
ATOM 1544 C CA . ASN A 1 201 ? 10.509 16.545 -6.451 1.00 78.50 201 ASN A CA 1
ATOM 1545 C C . ASN A 1 201 ? 10.489 15.352 -5.470 1.00 78.50 201 ASN A C 1
ATOM 1547 O O . ASN A 1 201 ? 9.467 14.659 -5.419 1.00 78.50 201 ASN A O 1
ATOM 1551 N N . PRO A 1 202 ? 11.576 15.088 -4.717 1.00 83.81 202 PRO A N 1
ATOM 1552 C CA . PRO A 1 202 ? 12.885 15.721 -4.886 1.00 83.81 202 PRO A CA 1
ATOM 1553 C C . PRO A 1 202 ? 13.491 15.353 -6.250 1.00 83.81 202 PRO A C 1
ATOM 1555 O O . PRO A 1 202 ? 13.022 14.419 -6.908 1.00 83.81 202 PRO A O 1
ATOM 1558 N N . LEU A 1 203 ? 14.482 16.125 -6.701 1.00 88.94 203 LEU A N 1
ATOM 1559 C CA . LEU A 1 203 ? 15.202 15.820 -7.934 1.00 88.94 203 LEU A CA 1
ATOM 1560 C C . LEU A 1 203 ? 16.046 14.561 -7.722 1.00 88.94 203 LEU A C 1
ATOM 1562 O O . LEU A 1 203 ? 17.010 14.583 -6.960 1.00 88.94 203 LEU A O 1
ATOM 1566 N N . GLU A 1 204 ? 15.677 13.476 -8.392 1.00 91.88 204 GLU A N 1
ATOM 1567 C CA . GLU A 1 204 ? 16.371 12.191 -8.315 1.00 91.88 204 GLU A CA 1
ATOM 1568 C C . GLU A 1 204 ? 16.479 11.594 -9.715 1.00 91.88 204 GLU A C 1
ATOM 1570 O O . GLU A 1 204 ? 15.564 11.710 -10.534 1.00 91.88 204 GLU A O 1
ATOM 1575 N N . SER A 1 205 ? 17.604 10.947 -9.993 1.00 94.62 205 SER A N 1
ATOM 1576 C CA . SER A 1 205 ? 17.860 10.258 -11.249 1.00 94.62 205 SER A CA 1
ATOM 1577 C C . SER A 1 205 ? 18.421 8.868 -10.994 1.00 94.62 205 SER A C 1
ATOM 1579 O O . SER A 1 205 ? 19.304 8.675 -10.158 1.00 94.62 205 SER A O 1
ATOM 1581 N N . LEU A 1 206 ? 17.886 7.902 -11.728 1.00 97.56 206 LEU A N 1
ATOM 1582 C CA . LEU A 1 206 ? 18.350 6.528 -11.763 1.00 97.56 206 LEU A CA 1
ATOM 1583 C C . LEU A 1 206 ? 18.738 6.215 -13.207 1.00 97.56 206 LEU A C 1
ATOM 1585 O O . LEU A 1 206 ? 17.887 6.248 -14.095 1.00 97.56 206 LEU A O 1
ATOM 1589 N N . ASN A 1 207 ? 20.023 5.971 -13.435 1.00 98.00 207 ASN A N 1
ATOM 1590 C CA . ASN A 1 207 ? 20.595 5.687 -14.744 1.00 98.00 207 ASN A CA 1
ATOM 1591 C C . ASN A 1 207 ? 21.017 4.220 -14.780 1.00 98.00 207 ASN A C 1
ATOM 1593 O O . ASN A 1 207 ? 21.753 3.765 -13.906 1.00 98.00 207 ASN A O 1
ATOM 1597 N N . ILE A 1 208 ? 20.551 3.499 -15.789 1.00 98.56 208 ILE A N 1
ATOM 1598 C CA . ILE A 1 208 ? 20.838 2.090 -16.024 1.00 98.56 208 ILE A CA 1
ATOM 1599 C C . ILE A 1 208 ? 21.573 2.004 -17.352 1.00 98.56 208 ILE A C 1
ATOM 1601 O O . ILE A 1 208 ? 21.081 2.486 -18.371 1.00 98.56 208 ILE A O 1
ATOM 1605 N N . SER A 1 209 ? 22.747 1.396 -17.327 1.00 98.50 209 SER A N 1
ATOM 1606 C CA . SER A 1 209 ? 23.616 1.213 -18.479 1.00 98.50 209 SER A CA 1
ATOM 1607 C C . SER A 1 209 ? 23.617 -0.262 -18.855 1.00 98.50 209 SER A C 1
ATOM 1609 O O . SER A 1 209 ? 24.292 -1.060 -18.210 1.00 98.50 209 SER A O 1
ATOM 1611 N N . ILE A 1 210 ? 22.801 -0.641 -19.838 1.00 98.69 210 ILE A N 1
ATOM 1612 C CA . ILE A 1 210 ? 22.574 -2.039 -20.217 1.00 98.69 210 ILE A CA 1
ATOM 1613 C C . ILE A 1 210 ? 23.577 -2.457 -21.290 1.00 98.69 210 ILE A C 1
ATOM 1615 O O . ILE A 1 210 ? 23.600 -1.875 -22.374 1.00 98.69 210 ILE A O 1
ATOM 1619 N N . SER A 1 211 ? 24.373 -3.480 -20.988 1.00 98.25 211 SER A N 1
ATOM 1620 C CA . SER A 1 211 ? 25.368 -4.062 -21.894 1.00 98.25 211 SER A CA 1
ATOM 1621 C C . SER A 1 211 ? 24.790 -5.211 -22.725 1.00 98.25 211 SER A C 1
ATOM 1623 O O . SER A 1 211 ? 25.119 -5.366 -23.899 1.00 98.25 211 SER A O 1
ATOM 1625 N N . LYS A 1 212 ? 23.890 -6.008 -22.136 1.00 98.19 212 LYS A N 1
ATOM 1626 C CA . LYS A 1 212 ? 23.254 -7.160 -22.784 1.00 98.19 212 LYS A CA 1
ATOM 1627 C C . LYS A 1 212 ? 21.841 -7.361 -22.257 1.00 98.19 212 LYS A C 1
ATOM 1629 O O . LYS A 1 212 ? 21.601 -7.229 -21.061 1.00 98.19 212 LYS A O 1
ATOM 1634 N N . ILE A 1 213 ? 20.919 -7.739 -23.134 1.00 98.25 213 ILE A N 1
ATOM 1635 C CA . ILE A 1 213 ? 19.538 -8.076 -22.775 1.00 98.25 213 ILE A CA 1
ATOM 1636 C C . ILE A 1 213 ? 19.338 -9.561 -23.045 1.00 98.25 213 ILE A C 1
ATOM 1638 O O . ILE A 1 213 ? 19.615 -10.022 -24.146 1.00 98.25 213 ILE A O 1
ATOM 1642 N N . GLY A 1 214 ? 18.886 -10.305 -22.038 1.00 97.25 214 GLY A N 1
ATOM 1643 C CA . GLY A 1 214 ? 18.470 -11.700 -22.183 1.00 97.25 214 GLY A CA 1
ATOM 1644 C C . GLY A 1 214 ? 16.984 -11.824 -22.517 1.00 97.25 214 GLY A C 1
ATOM 1645 O O . GLY A 1 214 ? 16.601 -12.683 -23.302 1.00 97.25 214 GLY A O 1
ATOM 1646 N N . LEU A 1 215 ? 16.147 -10.937 -21.975 1.00 97.94 215 LEU A N 1
ATOM 1647 C CA . LEU A 1 215 ? 14.705 -10.919 -22.227 1.00 97.94 215 LEU A CA 1
ATOM 1648 C C . LEU A 1 215 ? 14.173 -9.488 -22.166 1.00 97.94 215 LEU A C 1
ATOM 1650 O O . LEU A 1 215 ? 14.518 -8.750 -21.244 1.00 97.94 215 LEU A O 1
ATOM 1654 N N . LEU A 1 216 ? 13.289 -9.126 -23.094 1.00 97.56 216 LEU A N 1
ATOM 1655 C CA . LEU A 1 216 ? 12.434 -7.944 -22.996 1.00 97.56 216 LEU A CA 1
ATOM 1656 C C . LEU A 1 216 ? 10.999 -8.349 -23.318 1.00 97.56 216 LEU A C 1
ATOM 1658 O O . LEU A 1 216 ? 10.733 -8.915 -24.376 1.00 97.56 216 LEU A O 1
ATOM 1662 N N . THR A 1 217 ? 10.072 -8.045 -22.417 1.00 96.44 217 THR A N 1
ATOM 1663 C CA . THR A 1 217 ? 8.639 -8.234 -22.645 1.00 96.44 217 THR A CA 1
ATOM 1664 C C . THR A 1 217 ? 7.850 -6.993 -22.254 1.00 96.44 217 THR A C 1
ATOM 1666 O O . THR A 1 217 ? 8.252 -6.256 -21.349 1.00 96.44 217 THR A O 1
ATOM 1669 N N . ASN A 1 218 ? 6.744 -6.748 -22.953 1.00 94.44 218 ASN A N 1
ATOM 1670 C CA . ASN A 1 218 ? 5.788 -5.701 -22.616 1.00 94.44 218 ASN A CA 1
ATOM 1671 C C . ASN A 1 218 ? 4.351 -6.218 -22.695 1.00 94.44 218 ASN A C 1
ATOM 1673 O O . ASN A 1 218 ? 4.036 -7.075 -23.518 1.00 94.44 218 ASN A O 1
ATOM 1677 N N . PHE A 1 219 ? 3.490 -5.703 -21.825 1.00 92.12 219 PHE A N 1
ATOM 1678 C CA . PHE A 1 219 ? 2.075 -6.060 -21.771 1.00 92.12 219 PHE A CA 1
ATOM 1679 C C . PHE A 1 219 ? 1.278 -5.012 -20.991 1.00 92.12 219 PHE A C 1
ATOM 1681 O O . PHE A 1 219 ? 1.842 -4.161 -20.302 1.00 92.12 219 PHE A O 1
ATOM 1688 N N . ARG A 1 220 ? -0.051 -5.088 -21.080 1.00 86.81 220 ARG A N 1
ATOM 1689 C CA . ARG A 1 220 ? -0.963 -4.369 -20.182 1.00 86.81 220 ARG A CA 1
ATOM 1690 C C . ARG A 1 220 ? -1.538 -5.329 -19.160 1.00 86.81 220 ARG A C 1
ATOM 1692 O O . ARG A 1 220 ? -1.838 -6.474 -19.504 1.00 86.81 220 ARG A O 1
ATOM 1699 N N . LEU A 1 221 ? -1.717 -4.856 -17.934 1.00 85.50 221 LEU A N 1
ATOM 1700 C CA . LEU A 1 221 ? -2.490 -5.583 -16.934 1.00 85.50 221 LEU A CA 1
ATOM 1701 C C . LEU A 1 221 ? -3.903 -5.014 -16.867 1.00 85.50 221 LEU A C 1
ATOM 1703 O O . LEU A 1 221 ? -4.098 -3.804 -16.916 1.00 85.50 221 LEU A O 1
ATOM 1707 N N . LEU A 1 222 ? -4.881 -5.907 -16.746 1.00 84.12 222 LEU A N 1
ATOM 1708 C CA . LEU A 1 222 ? -6.243 -5.544 -16.385 1.00 84.12 222 LEU A CA 1
ATOM 1709 C C . LEU A 1 222 ? -6.399 -5.802 -14.886 1.00 84.12 222 LEU A C 1
ATOM 1711 O O . LEU A 1 222 ? -6.477 -6.956 -14.469 1.00 84.12 222 LEU A O 1
ATOM 1715 N N . ASP A 1 223 ? -6.377 -4.736 -14.093 1.00 79.19 223 ASP A N 1
ATOM 1716 C CA . ASP A 1 223 ? -6.497 -4.787 -12.633 1.00 79.19 223 ASP A CA 1
ATOM 1717 C C . ASP A 1 223 ? -7.773 -4.052 -12.201 1.00 79.19 223 ASP A C 1
ATOM 1719 O O . ASP A 1 223 ? -7.753 -2.887 -11.810 1.00 79.19 223 ASP A O 1
ATOM 1723 N N . GLU A 1 224 ? -8.914 -4.718 -12.393 1.00 81.12 224 GLU A N 1
ATOM 1724 C CA . GLU A 1 224 ? -10.253 -4.181 -12.091 1.00 81.12 224 GLU A CA 1
ATOM 1725 C C . GLU A 1 224 ? -10.739 -4.537 -10.678 1.00 81.12 224 GLU A C 1
ATOM 1727 O O . GLU A 1 224 ? -11.777 -4.045 -10.233 1.00 81.12 224 GLU A O 1
ATOM 1732 N N . ALA A 1 225 ? -10.016 -5.405 -9.968 1.00 72.38 225 ALA A N 1
ATOM 1733 C CA . ALA A 1 225 ? -10.404 -5.845 -8.637 1.00 72.38 225 ALA A CA 1
ATOM 1734 C C . ALA A 1 225 ? -10.183 -4.736 -7.595 1.00 72.38 225 ALA A C 1
ATOM 1736 O O . ALA A 1 225 ? -9.186 -4.013 -7.620 1.00 72.38 225 ALA A O 1
ATOM 1737 N N . GLU A 1 226 ? -11.089 -4.628 -6.621 1.00 60.47 226 GLU A N 1
ATOM 1738 C CA . GLU A 1 226 ? -10.868 -3.740 -5.482 1.00 60.47 226 GLU A CA 1
ATOM 1739 C C . GLU A 1 226 ? -9.766 -4.289 -4.566 1.00 60.47 226 GLU A C 1
ATOM 1741 O O . GLU A 1 226 ? -9.805 -5.429 -4.099 1.00 60.47 226 GLU A O 1
ATOM 1746 N N . PHE A 1 227 ? -8.784 -3.441 -4.256 1.00 61.75 227 PHE A N 1
ATOM 1747 C CA . PHE A 1 227 ? -7.752 -3.764 -3.280 1.00 61.75 227 PHE A CA 1
ATOM 1748 C C . PHE A 1 227 ? -8.267 -3.544 -1.848 1.00 61.75 227 PHE A C 1
ATOM 1750 O O . PHE A 1 227 ? -8.447 -2.406 -1.402 1.00 61.75 227 PHE A O 1
ATOM 1757 N N . HIS A 1 228 ? -8.456 -4.629 -1.093 1.00 50.06 228 HIS A N 1
ATOM 1758 C CA . HIS A 1 228 ? -8.778 -4.570 0.334 1.00 50.06 228 HIS A CA 1
ATOM 1759 C C . HIS A 1 228 ? -7.498 -4.531 1.181 1.00 50.06 228 HIS A C 1
ATOM 1761 O O . HIS A 1 228 ? -6.775 -5.517 1.304 1.00 50.06 228 HIS A O 1
ATOM 1767 N N . LEU A 1 229 ? -7.225 -3.377 1.791 1.00 46.84 229 LEU A N 1
ATOM 1768 C CA . LEU A 1 229 ? -6.103 -3.187 2.710 1.00 46.84 229 LEU A CA 1
ATOM 1769 C C . LEU A 1 229 ? -6.462 -3.715 4.111 1.00 46.84 229 LEU A C 1
ATOM 1771 O O . LEU A 1 229 ? -7.482 -3.324 4.681 1.00 46.84 229 LEU A O 1
ATOM 1775 N N . HIS A 1 230 ? -5.601 -4.547 4.700 1.00 52.38 230 HIS A N 1
ATOM 1776 C CA . HIS A 1 230 ? -5.685 -4.927 6.113 1.00 52.38 230 HIS A CA 1
ATOM 1777 C C . HIS A 1 230 ? -5.304 -3.726 7.001 1.00 52.38 230 HIS A C 1
ATOM 1779 O O . HIS A 1 230 ? -4.135 -3.548 7.329 1.00 52.38 230 HIS A O 1
ATOM 1785 N N . ALA A 1 231 ? -6.264 -2.869 7.353 1.00 60.66 231 ALA A N 1
ATOM 1786 C CA . ALA A 1 231 ? -6.040 -1.799 8.330 1.00 60.66 231 ALA A CA 1
ATOM 1787 C C . ALA A 1 231 ? -5.822 -2.380 9.745 1.00 60.66 231 ALA A C 1
ATOM 1789 O O . ALA A 1 231 ? -6.410 -3.407 10.103 1.00 60.66 231 ALA A O 1
ATOM 1790 N N . SER A 1 232 ? -4.955 -1.743 10.536 1.00 81.25 232 SER A N 1
ATOM 1791 C CA . SER A 1 232 ? -4.627 -2.157 11.910 1.00 81.25 232 SER A CA 1
ATOM 1792 C C . SER A 1 232 ? -5.583 -1.541 12.949 1.00 81.25 232 SER A C 1
ATOM 1794 O O . SER A 1 232 ? -6.356 -0.633 12.642 1.00 81.25 232 SER A O 1
ATOM 1796 N N . GLU A 1 233 ? -5.533 -2.009 14.204 1.00 88.06 233 GLU A N 1
ATOM 1797 C CA . GLU A 1 233 ? -6.239 -1.351 15.327 1.00 88.06 233 GLU A CA 1
ATOM 1798 C C . GLU A 1 233 ? -5.766 0.098 15.515 1.00 88.06 233 GLU A C 1
ATOM 1800 O O . GLU A 1 233 ? -6.569 0.992 15.779 1.00 88.06 233 GLU A O 1
ATOM 1805 N N . GLU A 1 234 ? -4.480 0.350 15.266 1.00 89.38 234 GLU A N 1
ATOM 1806 C CA . GLU A 1 234 ? -3.877 1.683 15.293 1.00 89.38 234 GLU A CA 1
ATOM 1807 C C . GLU A 1 234 ? -4.507 2.619 14.244 1.00 89.38 234 GLU A C 1
ATOM 1809 O O . GLU A 1 234 ? -4.777 3.785 14.527 1.00 89.38 234 GLU A O 1
ATOM 1814 N N . ASP A 1 235 ? -4.815 2.123 13.041 1.00 90.88 235 ASP A N 1
ATOM 1815 C CA . ASP A 1 235 ? -5.494 2.922 12.011 1.00 90.88 235 ASP A CA 1
ATOM 1816 C C . ASP A 1 235 ? -6.933 3.272 12.415 1.00 90.88 235 ASP A C 1
ATOM 1818 O O . ASP A 1 235 ? -7.410 4.381 12.150 1.00 90.88 235 ASP A O 1
ATOM 1822 N N . MET A 1 236 ? -7.632 2.353 13.093 1.00 94.56 236 MET A N 1
ATOM 1823 C CA . MET A 1 236 ? -8.948 2.645 13.665 1.00 94.56 236 MET A CA 1
ATOM 1824 C C . MET A 1 236 ? -8.851 3.732 14.738 1.00 94.56 236 MET A C 1
ATOM 1826 O O . MET A 1 236 ? -9.651 4.670 14.715 1.00 94.56 236 MET A O 1
ATOM 1830 N N . GLN A 1 237 ? -7.857 3.648 15.627 1.00 96.06 237 GLN A N 1
ATOM 1831 C CA . GLN A 1 237 ? -7.603 4.660 16.653 1.00 96.06 237 GLN A CA 1
ATOM 1832 C C . GLN A 1 237 ? -7.327 6.029 16.020 1.00 96.06 237 GLN A C 1
ATOM 1834 O O . GLN A 1 237 ? -8.024 6.994 16.335 1.00 96.06 237 GLN A O 1
ATOM 1839 N N . LYS A 1 238 ? -6.400 6.109 15.054 1.00 95.06 238 LYS A N 1
ATOM 1840 C CA . LYS A 1 238 ? -6.089 7.347 14.318 1.00 95.06 238 LYS A CA 1
ATOM 1841 C C . LYS A 1 238 ? -7.330 7.957 13.673 1.00 95.06 238 LYS A C 1
ATOM 1843 O O . LYS A 1 238 ? -7.532 9.165 13.762 1.00 95.06 238 LYS A O 1
ATOM 1848 N N . ALA A 1 239 ? -8.184 7.139 13.054 1.00 95.88 239 ALA A N 1
ATOM 1849 C CA . ALA A 1 239 ? -9.416 7.620 12.435 1.00 95.88 239 ALA A CA 1
ATOM 1850 C C . ALA A 1 239 ? -10.401 8.206 13.462 1.00 95.88 239 ALA A C 1
ATOM 1852 O O . ALA A 1 239 ? -11.027 9.230 13.186 1.00 95.88 239 ALA A O 1
ATOM 1853 N N . ILE A 1 240 ? -10.533 7.589 14.641 1.00 97.25 240 ILE A N 1
ATOM 1854 C CA . ILE A 1 240 ? -11.411 8.088 15.710 1.00 97.25 240 ILE A CA 1
ATOM 1855 C C . ILE A 1 240 ? -10.855 9.377 16.315 1.00 97.25 240 ILE A C 1
ATOM 1857 O O . ILE A 1 240 ? -11.617 10.319 16.505 1.00 97.25 240 ILE A O 1
ATOM 1861 N N . VAL A 1 241 ? -9.549 9.447 16.583 1.00 96.69 241 VAL A N 1
ATOM 1862 C CA . VAL A 1 241 ? -8.895 10.663 17.099 1.00 96.69 241 VAL A CA 1
ATOM 1863 C C . VAL A 1 241 ? -9.081 11.826 16.124 1.00 96.69 241 VAL A C 1
ATOM 1865 O O . VAL A 1 241 ? -9.431 12.932 16.528 1.00 96.69 241 VAL A O 1
ATOM 1868 N N . LEU A 1 242 ? -8.899 11.562 14.830 1.00 96.06 242 LEU A N 1
ATOM 1869 C CA . LEU A 1 242 ? -9.040 12.551 13.768 1.00 96.06 242 LEU A CA 1
ATOM 1870 C C . LEU A 1 242 ? -10.490 13.014 13.570 1.00 96.06 242 LEU A C 1
ATOM 1872 O O . LEU A 1 242 ? -10.741 14.196 13.339 1.00 96.06 242 LEU A O 1
ATOM 1876 N N . GLN A 1 243 ? -11.450 12.089 13.629 1.00 96.62 243 GLN A N 1
ATOM 1877 C CA . GLN A 1 243 ? -12.865 12.396 13.455 1.00 96.62 243 GLN A CA 1
ATOM 1878 C C . GLN A 1 243 ? -13.725 11.683 14.514 1.00 96.62 243 GLN A C 1
ATOM 1880 O O . GLN A 1 243 ? -14.419 10.714 14.192 1.00 96.62 243 GLN A O 1
ATOM 1885 N N . PRO A 1 244 ? -13.793 12.198 15.758 1.00 97.38 244 PRO A N 1
ATOM 1886 C CA . PRO A 1 244 ? -14.533 11.550 16.850 1.00 97.38 244 PRO A CA 1
ATOM 1887 C C . PRO A 1 244 ? -16.026 11.342 16.557 1.00 97.38 244 PRO A C 1
ATOM 1889 O O . PRO A 1 244 ? -16.654 10.410 17.063 1.00 97.38 244 PRO A O 1
ATOM 1892 N N . SER A 1 245 ? -16.593 12.159 15.661 1.00 96.56 245 SER A N 1
ATOM 1893 C CA . SER A 1 245 ? -17.990 12.065 15.222 1.00 96.56 245 SER A CA 1
ATOM 1894 C C . SER A 1 245 ? -18.355 10.750 14.526 1.00 96.56 245 SER A C 1
ATOM 1896 O O . SER A 1 245 ? -19.542 10.442 14.400 1.00 96.56 245 SER A O 1
ATOM 1898 N N . ILE A 1 246 ? -17.375 9.940 14.099 1.00 96.62 246 ILE A N 1
ATOM 1899 C CA . ILE A 1 246 ? -17.648 8.597 13.564 1.00 96.62 246 ILE A CA 1
ATOM 1900 C C . ILE A 1 246 ? -18.140 7.620 14.640 1.00 96.62 246 ILE A C 1
ATOM 1902 O O . ILE A 1 246 ? -18.833 6.653 14.300 1.00 96.62 246 ILE A O 1
ATOM 1906 N N . ILE A 1 247 ? -17.829 7.895 15.911 1.00 97.88 247 ILE A N 1
ATOM 1907 C CA . ILE A 1 247 ? -18.351 7.181 17.079 1.00 97.88 247 ILE A CA 1
ATOM 1908 C C . ILE A 1 247 ? -19.705 7.770 17.465 1.00 97.88 247 ILE A C 1
ATOM 1910 O O . ILE A 1 247 ? -20.734 7.105 17.306 1.00 97.88 247 ILE A O 1
ATOM 1914 N N . GLU A 1 248 ? -19.721 9.034 17.887 1.00 96.38 248 GLU A N 1
ATOM 1915 C CA . GLU A 1 248 ? -20.938 9.772 18.221 1.00 96.38 248 GLU A CA 1
ATOM 1916 C C . GLU A 1 248 ? -20.747 11.290 18.084 1.00 96.38 248 GLU A C 1
ATOM 1918 O O . GLU A 1 248 ? -19.645 11.822 18.216 1.00 96.38 248 GLU A O 1
ATOM 1923 N N . ALA A 1 249 ? -21.836 12.009 17.808 1.00 95.88 249 ALA A N 1
ATOM 1924 C CA . ALA A 1 249 ? -21.794 13.459 17.659 1.00 95.88 249 ALA A CA 1
ATOM 1925 C C . ALA A 1 249 ? -21.497 14.151 19.000 1.00 95.88 249 ALA A C 1
ATOM 1927 O O . ALA A 1 249 ? -22.207 13.947 19.985 1.00 95.88 249 ALA A O 1
ATOM 1928 N N . GLY A 1 250 ? -20.493 15.030 19.007 1.00 94.62 250 GLY A N 1
ATOM 1929 C CA . GLY A 1 250 ? -20.072 15.762 20.204 1.00 94.62 250 GLY A CA 1
ATOM 1930 C C . GLY A 1 250 ? -19.192 14.958 21.162 1.00 94.62 250 GLY A C 1
ATOM 1931 O O . GLY A 1 250 ? -19.047 15.377 22.304 1.00 94.62 250 GLY A O 1
ATOM 1932 N N . LEU A 1 251 ? -18.634 13.824 20.721 1.00 97.94 251 LEU A N 1
ATOM 1933 C CA . LEU A 1 251 ? -17.505 13.193 21.400 1.00 97.94 251 LEU A CA 1
ATOM 1934 C C . LEU A 1 251 ? -16.251 14.052 21.208 1.00 97.94 251 LEU A C 1
ATOM 1936 O O . LEU A 1 251 ? -15.906 14.402 20.080 1.00 97.94 251 LEU A O 1
ATOM 1940 N N . GLU A 1 252 ? -15.552 14.336 22.297 1.00 97.44 252 GLU A N 1
ATOM 1941 C CA . GLU A 1 252 ? -14.236 14.968 22.296 1.00 97.44 252 GLU A CA 1
ATOM 1942 C C . GLU A 1 252 ? -13.211 13.975 22.842 1.00 97.44 252 GLU A C 1
ATOM 1944 O O . GLU A 1 252 ? -13.356 13.464 23.955 1.00 97.44 252 GLU A O 1
ATOM 1949 N N . VAL A 1 253 ? -12.174 13.676 22.056 1.00 97.38 253 VAL A N 1
ATOM 1950 C CA . VAL A 1 253 ? -11.062 12.831 22.506 1.00 97.38 253 VAL A CA 1
ATOM 1951 C C . VAL A 1 253 ? -10.119 13.683 23.348 1.00 97.38 253 VAL A C 1
ATOM 1953 O O . VAL A 1 253 ? -9.618 14.700 22.878 1.00 97.38 253 VAL A O 1
ATOM 1956 N N . ILE A 1 254 ? -9.896 13.267 24.594 1.00 95.81 254 ILE A N 1
ATOM 1957 C CA . ILE A 1 254 ? -9.003 13.953 25.533 1.00 95.81 254 ILE A CA 1
ATOM 1958 C C . ILE A 1 254 ? -7.605 13.344 25.470 1.00 95.81 254 ILE A C 1
ATOM 1960 O O . ILE A 1 254 ? -6.616 14.069 25.454 1.00 95.81 254 ILE A O 1
ATOM 1964 N N . GLU A 1 255 ? -7.529 12.016 25.441 1.00 94.12 255 GLU A N 1
ATOM 1965 C CA . GLU A 1 255 ? -6.277 11.268 25.451 1.00 94.12 255 GLU A CA 1
ATOM 1966 C C . GLU A 1 255 ? -6.471 9.945 24.701 1.00 94.12 255 GLU A C 1
ATOM 1968 O O . GLU A 1 255 ? -7.542 9.338 24.765 1.00 94.12 255 GLU A O 1
ATOM 1973 N N . TYR A 1 256 ? -5.445 9.499 23.987 1.00 93.44 256 TYR A N 1
ATOM 1974 C CA . TYR A 1 256 ? -5.365 8.168 23.387 1.00 93.44 256 TYR A CA 1
ATOM 1975 C C . TYR A 1 256 ? -4.181 7.427 24.013 1.00 93.44 256 TYR A C 1
ATOM 1977 O O . TYR A 1 256 ? -3.242 8.071 24.477 1.00 93.44 256 TYR A O 1
ATOM 1985 N N . GLU A 1 257 ? -4.254 6.097 24.086 1.00 90.56 257 GLU A N 1
ATOM 1986 C CA . GLU A 1 257 ? -3.296 5.260 24.832 1.00 90.56 257 GLU A CA 1
ATOM 1987 C C . GLU A 1 257 ? -3.082 5.747 26.276 1.00 90.56 257 GLU A C 1
ATOM 1989 O O . GLU A 1 257 ? -1.967 5.813 26.797 1.00 90.56 257 GLU A O 1
ATOM 1994 N N . ARG A 1 258 ? -4.180 6.104 26.952 1.00 89.31 258 ARG A N 1
ATOM 1995 C CA . ARG A 1 258 ? -4.131 6.595 28.328 1.00 89.31 258 ARG A CA 1
ATOM 1996 C C . ARG A 1 258 ? -3.624 5.485 29.240 1.00 89.31 258 ARG A C 1
ATOM 1998 O O . ARG A 1 258 ? -4.281 4.451 29.390 1.00 89.31 258 ARG A O 1
ATOM 2005 N N . ARG A 1 259 ? -2.488 5.720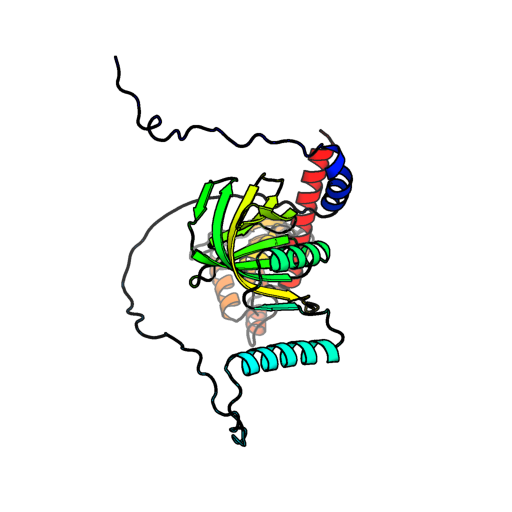 29.897 1.00 87.06 259 ARG A N 1
ATOM 2006 C CA . ARG A 1 259 ? -1.896 4.757 30.830 1.00 87.06 259 ARG A CA 1
ATOM 2007 C C . ARG A 1 259 ? -2.806 4.536 32.037 1.00 87.06 259 ARG A C 1
ATOM 2009 O O . ARG A 1 259 ? -3.209 5.483 32.711 1.00 87.06 259 ARG A O 1
ATOM 2016 N N . VAL A 1 260 ? -3.092 3.271 32.317 1.00 88.12 260 VAL A N 1
ATOM 2017 C CA . VAL A 1 260 ? -3.835 2.789 33.486 1.00 88.12 260 VAL A CA 1
ATOM 2018 C C . VAL A 1 260 ? -3.092 1.573 34.016 1.00 88.12 260 VAL A C 1
ATOM 2020 O O . VAL A 1 260 ? -2.669 0.751 33.229 1.00 88.12 260 VAL A O 1
ATOM 2023 N N . GLU A 1 261 ? -2.897 1.386 35.313 1.00 84.50 261 GLU A N 1
ATOM 2024 C CA . GLU A 1 261 ? -2.337 0.101 35.773 1.00 84.50 261 GLU A CA 1
ATOM 2025 C C . GLU A 1 261 ? -3.383 -0.995 35.487 1.00 84.50 261 GLU A C 1
ATOM 2027 O O . GLU A 1 261 ? -4.516 -0.807 35.923 1.00 84.50 261 GLU A O 1
ATOM 2032 N N . PRO A 1 262 ? -3.130 -2.086 34.725 1.00 81.06 262 PRO A N 1
ATOM 2033 C CA . PRO A 1 262 ? -1.852 -2.688 34.301 1.00 81.06 262 PRO A CA 1
ATOM 2034 C C . PRO A 1 262 ? -1.426 -2.462 32.824 1.00 81.06 262 PRO A C 1
ATOM 2036 O O . PRO A 1 262 ? -0.537 -3.155 32.332 1.00 81.06 262 PRO A O 1
ATOM 2039 N N . GLY A 1 263 ? -2.074 -1.568 32.075 1.00 88.62 263 GLY A N 1
ATOM 2040 C CA . GLY A 1 263 ? -1.763 -1.284 30.670 1.00 88.62 263 GLY A CA 1
ATOM 2041 C C . GLY A 1 263 ? -2.208 0.101 30.181 1.00 88.62 263 GLY A C 1
ATOM 2042 O O . GLY A 1 263 ? -1.825 1.137 30.725 1.00 88.62 263 GLY A O 1
ATOM 2043 N N . PHE A 1 264 ? -2.974 0.127 29.091 1.00 90.00 264 PHE A N 1
ATOM 2044 C CA . PHE A 1 264 ? -3.411 1.361 28.441 1.00 90.00 264 PHE A CA 1
ATOM 2045 C C . PHE A 1 264 ? -4.839 1.197 27.925 1.00 90.00 264 PHE A C 1
ATOM 2047 O O . PHE A 1 264 ? -5.219 0.116 27.485 1.00 90.00 264 PHE A O 1
ATOM 2054 N N . VAL A 1 265 ? -5.615 2.276 27.991 1.00 92.31 265 VAL A N 1
ATOM 2055 C CA . VAL A 1 265 ? -6.910 2.393 27.314 1.00 92.31 265 VAL A CA 1
ATOM 2056 C C . VAL A 1 265 ? -6.694 3.054 25.964 1.00 92.31 265 VAL A C 1
ATOM 2058 O O . VAL A 1 265 ? -6.053 4.104 25.906 1.00 92.31 265 VAL A O 1
ATOM 2061 N N . ASP A 1 266 ? -7.302 2.515 24.908 1.00 95.44 266 ASP A N 1
ATOM 2062 C CA . ASP A 1 266 ? -7.108 3.040 23.555 1.00 95.44 266 ASP A CA 1
ATOM 2063 C C . ASP A 1 266 ? -7.539 4.500 23.421 1.00 95.44 266 ASP A C 1
ATOM 2065 O O . ASP A 1 266 ? -6.779 5.306 22.888 1.00 95.44 266 ASP A O 1
ATOM 2069 N N . ILE A 1 267 ? -8.742 4.858 23.890 1.00 97.12 267 ILE A N 1
ATOM 2070 C CA . ILE A 1 267 ? -9.232 6.243 23.864 1.00 97.12 267 ILE A CA 1
ATOM 2071 C C . ILE A 1 267 ? -9.981 6.593 25.152 1.00 97.12 267 ILE A C 1
ATOM 2073 O O . ILE A 1 267 ? -10.903 5.898 25.585 1.00 97.12 267 ILE A O 1
ATOM 2077 N N . TYR A 1 268 ? -9.630 7.744 25.718 1.00 96.81 268 TYR A N 1
ATOM 2078 C CA . TYR A 1 268 ? -10.355 8.427 26.777 1.00 96.81 268 TYR A CA 1
ATOM 2079 C C . TYR A 1 268 ? -10.903 9.763 26.257 1.00 96.81 268 TYR A C 1
ATOM 2081 O O . TYR A 1 268 ? -10.163 10.624 25.775 1.00 96.81 268 TYR A O 1
ATOM 2089 N N . GLY A 1 269 ? -12.214 9.955 26.367 1.00 96.88 269 GLY A N 1
ATOM 2090 C CA . GLY A 1 269 ? -12.910 11.130 25.855 1.00 96.88 269 GLY A CA 1
ATOM 2091 C C . GLY A 1 269 ? -14.021 11.626 26.769 1.00 96.88 269 GLY A C 1
ATOM 2092 O O . GLY A 1 269 ? -14.256 11.094 27.857 1.00 96.88 269 GLY A O 1
ATOM 2093 N N . VAL A 1 270 ? -14.722 12.658 26.309 1.00 97.50 270 VAL A N 1
ATOM 2094 C CA . VAL A 1 270 ? -15.930 13.185 26.944 1.00 97.50 270 VAL A CA 1
ATOM 2095 C C . VAL A 1 270 ? -17.043 13.357 25.920 1.00 97.50 270 VAL A C 1
ATOM 2097 O O . VAL A 1 270 ? -16.804 13.788 24.796 1.00 97.50 270 VAL A O 1
ATOM 2100 N N . ASP A 1 271 ? -18.265 13.003 26.301 1.00 97.56 271 ASP A N 1
ATOM 2101 C CA . ASP A 1 271 ? -19.438 13.221 25.454 1.00 97.56 271 ASP A CA 1
ATOM 2102 C C . ASP A 1 271 ? -19.971 14.660 25.563 1.00 97.56 271 ASP A C 1
ATOM 2104 O O . ASP A 1 271 ? -19.567 15.446 26.423 1.00 97.56 271 ASP A O 1
ATOM 2108 N N . ARG A 1 272 ? -20.973 14.995 24.741 1.00 96.56 272 ARG A N 1
ATOM 2109 C CA . ARG A 1 272 ? -21.635 16.314 24.749 1.00 96.56 272 ARG A CA 1
ATOM 2110 C C . ARG A 1 272 ? -22.254 16.691 26.104 1.00 96.56 272 ARG A C 1
ATOM 2112 O O . ARG A 1 272 ? -22.500 17.865 26.374 1.00 96.56 272 ARG A O 1
ATOM 2119 N N . LYS A 1 273 ? -22.554 15.705 26.951 1.00 95.75 273 LYS A N 1
ATOM 2120 C CA . LYS A 1 273 ? -23.085 15.888 28.308 1.00 95.75 273 LYS A CA 1
ATOM 2121 C C . LYS A 1 273 ? -21.963 15.880 29.352 1.00 95.75 273 LYS A C 1
ATOM 2123 O O . LYS A 1 273 ? -22.271 15.824 30.538 1.00 95.75 273 LYS A O 1
ATOM 2128 N N . GLY A 1 274 ? -20.693 15.933 28.956 1.00 95.12 274 GLY A N 1
ATOM 2129 C CA . GLY A 1 274 ? -19.530 15.929 29.838 1.00 95.12 274 GLY A CA 1
ATOM 2130 C C . GLY A 1 274 ? -19.301 14.618 30.594 1.00 95.12 274 GLY A C 1
ATOM 2131 O O . GLY A 1 274 ? -18.576 14.631 31.589 1.00 95.12 274 GLY A O 1
ATOM 2132 N N . ASN A 1 275 ? -19.934 13.509 30.196 1.00 97.38 275 ASN A N 1
ATOM 2133 C CA . ASN A 1 275 ? -19.643 12.193 30.767 1.00 97.38 275 ASN A CA 1
ATOM 2134 C C . ASN A 1 275 ? -18.340 11.655 30.187 1.00 97.38 275 ASN A C 1
ATOM 2136 O O . ASN A 1 275 ? -18.057 11.872 29.011 1.00 97.38 275 ASN A O 1
ATOM 2140 N N . ALA A 1 276 ? -17.573 10.931 30.999 1.00 97.00 276 ALA A N 1
ATOM 2141 C CA . ALA A 1 276 ? -16.354 10.285 30.538 1.00 97.00 276 ALA A CA 1
ATOM 2142 C C . ALA A 1 276 ? -16.707 9.093 29.641 1.00 97.00 276 ALA A C 1
ATOM 2144 O O . ALA A 1 276 ? -17.542 8.273 30.020 1.00 97.00 276 ALA A O 1
ATOM 2145 N N . VAL A 1 277 ? -16.054 8.986 28.487 1.00 97.88 277 VAL A N 1
ATOM 2146 C CA . VAL A 1 277 ? -16.192 7.876 27.539 1.00 97.88 277 VAL A CA 1
ATOM 2147 C C . VAL A 1 277 ? -14.854 7.147 27.463 1.00 97.88 277 VAL A C 1
ATOM 2149 O O . VAL A 1 277 ? -13.821 7.772 27.233 1.00 97.88 277 VAL A O 1
ATOM 2152 N N . VAL A 1 278 ? -14.867 5.836 27.689 1.00 97.75 278 VAL A N 1
ATOM 2153 C CA . VAL A 1 278 ? -13.675 4.973 27.667 1.00 97.75 278 VAL A CA 1
ATOM 2154 C C . VAL A 1 278 ? -13.882 3.950 26.567 1.00 97.75 278 VAL A C 1
ATOM 2156 O O . VAL A 1 278 ? -14.835 3.176 26.641 1.00 97.75 278 VAL A O 1
ATOM 2159 N N . ILE A 1 279 ? -13.029 3.966 25.550 1.00 97.94 279 ILE A N 1
ATOM 2160 C CA . ILE A 1 279 ? -13.193 3.141 24.356 1.00 97.94 279 ILE A CA 1
ATOM 2161 C C . ILE A 1 279 ? -12.061 2.119 24.279 1.00 97.94 279 ILE A C 1
ATOM 2163 O O . ILE A 1 279 ? -10.892 2.493 24.326 1.00 97.94 279 ILE A O 1
ATOM 2167 N N . GLU A 1 280 ? -12.441 0.856 24.104 1.00 97.38 280 GLU A N 1
ATOM 2168 C CA . GLU A 1 280 ? -11.567 -0.236 23.665 1.00 97.38 280 GLU A CA 1
ATOM 2169 C C . GLU A 1 280 ? -11.858 -0.536 22.187 1.00 97.38 280 GLU A C 1
ATOM 2171 O O . GLU A 1 280 ? -13.017 -0.724 21.796 1.00 97.38 280 GLU A O 1
ATOM 2176 N N . ILE A 1 281 ? -10.819 -0.589 21.361 1.00 97.19 281 ILE A N 1
ATOM 2177 C CA . ILE A 1 281 ? -10.886 -0.796 19.916 1.00 97.19 281 ILE A CA 1
ATOM 2178 C C . ILE A 1 281 ? -10.458 -2.227 19.599 1.00 97.19 281 ILE A C 1
ATOM 2180 O O . ILE A 1 281 ? -9.486 -2.731 20.151 1.00 97.19 281 ILE A O 1
ATOM 2184 N N . LYS A 1 282 ? -11.169 -2.888 18.679 1.00 95.81 282 LYS A N 1
ATOM 2185 C CA . LYS A 1 282 ? -10.734 -4.159 18.085 1.00 95.81 282 LYS A CA 1
ATOM 2186 C C . LYS A 1 282 ? -10.884 -4.144 16.569 1.00 95.81 282 LYS A C 1
ATOM 2188 O O . LYS A 1 282 ? -11.925 -3.733 16.057 1.00 95.81 282 LYS A O 1
ATOM 2193 N N . LYS A 1 283 ? -9.869 -4.638 15.850 1.00 93.00 283 LYS A N 1
ATOM 2194 C CA . LYS A 1 283 ? -9.904 -4.749 14.374 1.00 93.00 283 LYS A CA 1
ATOM 2195 C C . LYS A 1 283 ? -10.766 -5.912 13.893 1.00 93.00 283 LYS A C 1
ATOM 2197 O O . LYS A 1 283 ? -11.295 -5.869 12.789 1.00 93.00 283 LYS A O 1
ATOM 2202 N N . ASP A 1 284 ? -10.901 -6.934 14.730 1.00 92.44 284 ASP A N 1
ATOM 2203 C CA . ASP A 1 284 ? -11.705 -8.130 14.501 1.00 92.44 284 ASP A CA 1
ATOM 2204 C C . ASP A 1 284 ? -12.973 -8.082 15.374 1.00 92.44 284 ASP A C 1
ATOM 2206 O O . ASP A 1 284 ? -13.060 -7.257 16.291 1.00 92.44 284 ASP A O 1
ATOM 2210 N N . PRO A 1 285 ? -13.979 -8.947 15.137 1.00 95.19 285 PRO A N 1
ATOM 2211 C CA . PRO A 1 285 ? -15.147 -9.023 16.006 1.00 95.19 285 PRO A CA 1
ATOM 2212 C C . PRO A 1 285 ? -14.767 -9.188 17.486 1.00 95.19 285 PRO A C 1
ATOM 2214 O O . PRO A 1 285 ? -14.075 -10.134 17.865 1.00 95.19 285 PRO A O 1
ATOM 2217 N N . ALA A 1 286 ? -15.244 -8.280 18.339 1.00 96.19 286 ALA A N 1
ATOM 2218 C CA . ALA A 1 286 ? -14.830 -8.232 19.736 1.00 96.19 286 ALA A CA 1
ATOM 2219 C C . ALA A 1 286 ? -15.431 -9.392 20.544 1.00 96.19 286 ALA A C 1
ATOM 2221 O O . ALA A 1 286 ? -16.646 -9.615 20.552 1.00 96.19 286 ALA A O 1
ATOM 2222 N N . GLY A 1 287 ? -14.566 -10.136 21.233 1.00 95.19 287 GLY A N 1
ATOM 2223 C CA . GLY A 1 287 ? -14.942 -11.265 22.081 1.00 95.19 287 GLY A CA 1
ATOM 2224 C C . GLY A 1 287 ? -15.105 -10.915 23.559 1.00 95.19 287 GLY A C 1
ATOM 2225 O O . GLY A 1 287 ? -14.928 -9.779 23.994 1.00 95.19 287 GLY A O 1
ATOM 2226 N N . VAL A 1 288 ? -15.390 -11.943 24.362 1.00 95.44 288 VAL A N 1
ATOM 2227 C CA . VAL A 1 288 ? -15.491 -11.853 25.832 1.00 95.44 288 VAL A CA 1
ATOM 2228 C C . VAL A 1 288 ? -14.210 -11.299 26.473 1.00 95.44 288 VAL A C 1
ATOM 2230 O O . VAL A 1 288 ? -14.285 -10.620 27.496 1.00 95.44 288 VAL A O 1
ATOM 2233 N N . SER A 1 289 ? -13.042 -11.563 25.878 1.00 94.75 289 SER A N 1
ATOM 2234 C CA . SER A 1 289 ? -11.752 -11.034 26.335 1.00 94.75 289 SER A CA 1
ATOM 2235 C C . SER A 1 289 ? -11.714 -9.506 26.328 1.00 94.75 289 SER A C 1
ATOM 2237 O O . SER A 1 289 ? -11.311 -8.928 27.330 1.00 94.75 289 SER A O 1
ATOM 2239 N N . ALA A 1 290 ? -12.212 -8.859 25.270 1.00 94.88 290 ALA A N 1
ATOM 2240 C CA . ALA A 1 290 ? -12.249 -7.398 25.164 1.00 94.88 290 ALA A CA 1
ATOM 2241 C C . ALA A 1 290 ? -13.141 -6.770 26.248 1.00 94.88 290 ALA A C 1
ATOM 2243 O O . ALA A 1 290 ? -12.766 -5.788 26.880 1.00 94.88 290 ALA A O 1
ATOM 2244 N N . VAL A 1 291 ? -14.293 -7.388 26.535 1.00 96.12 291 VAL A N 1
ATOM 2245 C CA . VAL A 1 291 ? -15.193 -6.930 27.609 1.00 96.12 291 VAL A CA 1
ATOM 2246 C C . VAL A 1 291 ? -14.516 -7.031 28.977 1.00 96.12 291 VAL A C 1
ATOM 2248 O O . VAL A 1 291 ? -14.601 -6.106 29.779 1.00 96.12 291 VAL A O 1
ATOM 2251 N N . LYS A 1 292 ? -13.819 -8.140 29.253 1.00 95.25 292 LYS A N 1
ATOM 2252 C CA . LYS A 1 292 ? -13.087 -8.319 30.516 1.00 95.25 292 LYS A CA 1
ATOM 2253 C C . LYS A 1 292 ? -11.911 -7.354 30.648 1.00 95.25 292 LYS A C 1
ATOM 2255 O O . LYS A 1 292 ? -11.699 -6.822 31.729 1.00 95.25 292 LYS A O 1
ATOM 2260 N N . GLN A 1 293 ? -11.179 -7.130 29.561 1.00 93.88 293 GLN A N 1
ATOM 2261 C CA . GLN A 1 293 ? -10.052 -6.205 29.514 1.00 93.88 293 GLN A CA 1
ATOM 2262 C C . GLN A 1 293 ? -10.509 -4.779 29.843 1.00 93.88 293 GLN A C 1
ATOM 2264 O O . GLN A 1 293 ? -10.002 -4.180 30.788 1.00 93.88 293 GLN A O 1
ATOM 2269 N N . LEU A 1 294 ? -11.543 -4.284 29.154 1.00 95.31 294 LEU A N 1
ATOM 2270 C CA . LEU A 1 294 ? -12.104 -2.966 29.438 1.00 95.31 294 LEU A CA 1
ATOM 2271 C C . LEU A 1 294 ? -12.619 -2.881 30.883 1.00 95.31 294 LEU A C 1
ATOM 2273 O O . LEU A 1 294 ? -12.347 -1.907 31.576 1.00 95.31 294 LEU A O 1
ATOM 2277 N N . ALA A 1 295 ? -13.296 -3.919 31.380 1.00 94.94 295 ALA A N 1
ATOM 2278 C CA . ALA A 1 295 ? -13.746 -3.967 32.770 1.00 94.94 295 ALA A CA 1
ATOM 2279 C C . ALA A 1 295 ? -12.609 -3.868 33.795 1.00 94.94 295 ALA A C 1
ATOM 2281 O O . ALA A 1 295 ? -12.802 -3.264 34.850 1.00 94.94 295 ALA A O 1
ATOM 2282 N N . GLU A 1 296 ? -11.441 -4.438 33.493 1.00 94.56 296 GLU A N 1
ATOM 2283 C CA . GLU A 1 296 ? -10.262 -4.330 34.349 1.00 94.56 296 GLU A CA 1
ATOM 2284 C C . GLU A 1 296 ? -9.762 -2.886 34.410 1.00 94.56 296 GLU A C 1
ATOM 2286 O O . GLU A 1 296 ? -9.566 -2.348 35.497 1.00 94.56 296 GLU A O 1
ATOM 2291 N N . TYR A 1 297 ? -9.650 -2.222 33.259 1.00 93.06 297 TYR A N 1
ATOM 2292 C CA . TYR A 1 297 ? -9.173 -0.841 33.179 1.00 93.06 297 TYR A CA 1
ATOM 2293 C C . TYR A 1 297 ? -10.096 0.156 33.879 1.00 93.06 297 TYR A C 1
ATOM 2295 O O . TYR A 1 297 ? -9.620 1.080 34.539 1.00 93.06 297 TYR A O 1
ATOM 2303 N N . LEU A 1 298 ? -11.415 -0.043 33.808 1.00 93.50 298 LEU A N 1
ATOM 2304 C CA . LEU A 1 298 ? -12.381 0.853 34.454 1.00 93.50 298 LEU A CA 1
ATOM 2305 C C . LEU A 1 298 ? -12.228 0.910 35.980 1.00 93.50 298 LEU A C 1
ATOM 2307 O O . LEU A 1 298 ? -12.623 1.909 36.575 1.00 93.50 298 LEU A O 1
ATOM 2311 N N . LYS A 1 299 ? -11.623 -0.101 36.624 1.00 93.19 299 LYS A N 1
ATOM 2312 C CA . LYS A 1 299 ? -11.326 -0.063 38.070 1.00 93.19 299 LYS A CA 1
ATOM 2313 C C . LYS A 1 299 ? -10.371 1.075 38.446 1.00 93.19 299 LYS A C 1
ATOM 2315 O O . LYS A 1 299 ? -10.389 1.533 39.585 1.00 93.19 299 LYS A O 1
ATOM 2320 N N . TYR A 1 300 ? -9.566 1.535 37.490 1.00 92.81 300 TYR A N 1
ATOM 2321 C CA . TYR A 1 300 ? -8.520 2.541 37.675 1.00 92.81 300 TYR A CA 1
ATOM 2322 C C . TYR A 1 300 ? -8.892 3.905 37.079 1.00 92.81 300 TYR A C 1
ATOM 2324 O O . TYR A 1 300 ? -8.083 4.832 37.088 1.00 92.81 300 TYR A O 1
ATOM 2332 N N . ILE A 1 301 ? -10.119 4.053 36.570 1.00 91.25 301 ILE A N 1
ATOM 2333 C CA . ILE A 1 301 ? -10.589 5.277 35.919 1.00 91.25 301 ILE A CA 1
ATOM 2334 C C . ILE A 1 301 ? -11.776 5.821 36.696 1.00 91.25 301 ILE A C 1
ATOM 2336 O O . ILE A 1 301 ? -12.822 5.184 36.792 1.00 91.25 301 ILE A O 1
ATOM 2340 N N . GLN A 1 302 ? -11.638 7.045 37.201 1.00 89.19 302 GLN A N 1
ATOM 2341 C CA . GLN A 1 302 ? -12.744 7.755 37.833 1.00 89.19 302 GLN A CA 1
ATOM 2342 C C . GLN A 1 302 ? -13.219 8.917 36.954 1.00 89.19 302 GLN A C 1
ATOM 2344 O O . GLN A 1 302 ? -12.390 9.704 36.480 1.00 89.19 302 GLN A O 1
ATOM 2349 N N . PRO A 1 303 ? -14.538 9.049 36.718 1.00 90.44 303 PRO A N 1
ATOM 2350 C CA . PRO A 1 303 ? -15.085 10.217 36.048 1.00 90.44 303 PRO A CA 1
ATOM 2351 C C . PRO A 1 303 ? -14.978 11.450 36.955 1.00 90.44 303 PRO A C 1
ATOM 2353 O O . PRO A 1 303 ? -14.805 11.353 38.170 1.00 90.44 303 PRO A O 1
ATOM 2356 N N . ARG A 1 304 ? -15.134 12.639 36.364 1.00 89.19 304 ARG A N 1
ATOM 2357 C CA . ARG A 1 304 ? -15.250 13.878 37.146 1.00 89.19 304 ARG A CA 1
ATOM 2358 C C . ARG A 1 304 ? -16.453 13.798 38.106 1.00 89.19 304 ARG A C 1
ATOM 2360 O O . ARG A 1 304 ? -17.461 13.182 37.745 1.00 89.19 304 ARG A O 1
ATOM 2367 N N . PRO A 1 305 ? -16.404 14.460 39.279 1.00 90.00 305 PRO A N 1
ATOM 2368 C CA . PRO A 1 305 ? -17.529 14.493 40.210 1.00 90.00 305 PRO A CA 1
ATOM 2369 C C . PRO A 1 305 ? -18.840 14.896 39.521 1.00 90.00 305 PRO A C 1
ATOM 2371 O O . PRO A 1 305 ? -18.882 15.857 38.752 1.00 90.00 305 PRO A O 1
ATOM 2374 N N . GLY A 1 306 ? -19.908 14.133 39.768 1.00 89.38 306 GLY A N 1
ATOM 2375 C CA . GLY A 1 306 ? -21.227 14.364 39.168 1.00 89.38 306 GLY A CA 1
ATOM 2376 C C . GLY A 1 306 ? -21.374 13.931 37.702 1.00 89.38 306 GLY A C 1
ATOM 2377 O O . GLY A 1 306 ? -22.426 14.170 37.108 1.00 89.38 306 GLY A O 1
ATOM 2378 N N . ARG A 1 307 ? -20.362 13.293 37.099 1.00 94.44 307 ARG A N 1
ATOM 2379 C CA . ARG A 1 307 ? -20.418 12.759 35.727 1.00 94.44 307 ARG A CA 1
ATOM 2380 C C . ARG A 1 307 ? -20.430 11.235 35.718 1.00 94.44 307 ARG A C 1
ATOM 2382 O O . ARG A 1 307 ? -19.923 10.590 36.631 1.00 94.44 307 ARG A O 1
ATOM 2389 N N . LYS A 1 308 ? -21.013 10.659 34.664 1.00 95.31 308 LYS A N 1
ATOM 2390 C CA . LYS A 1 308 ? -21.045 9.204 34.462 1.00 95.31 308 LYS A CA 1
ATOM 2391 C C . LYS A 1 308 ? -19.798 8.727 33.720 1.00 95.31 308 LYS A C 1
ATOM 2393 O O . LYS A 1 308 ? -19.159 9.504 33.010 1.00 95.31 308 LYS A O 1
ATOM 2398 N N . LEU A 1 309 ? -19.493 7.442 33.876 1.00 96.50 309 LEU A N 1
ATOM 2399 C CA . LEU A 1 309 ? -18.495 6.721 33.093 1.00 96.50 309 LEU A CA 1
ATOM 2400 C C . LEU A 1 309 ? -19.224 5.835 32.076 1.00 96.50 309 LEU A C 1
ATOM 2402 O O . LEU A 1 309 ? -20.091 5.053 32.462 1.00 96.50 309 LEU A O 1
ATOM 2406 N N . ARG A 1 310 ? -18.897 5.992 30.793 1.00 97.50 310 ARG A N 1
ATOM 2407 C CA . ARG A 1 310 ? -19.488 5.281 29.654 1.00 97.50 310 ARG A CA 1
ATOM 2408 C C . ARG A 1 310 ? -18.427 4.398 28.994 1.00 97.50 310 ARG A C 1
ATOM 2410 O O . ARG A 1 310 ? -17.661 4.883 28.160 1.00 97.50 310 ARG A O 1
ATOM 2417 N N . PRO A 1 311 ? -18.322 3.126 29.393 1.00 97.69 311 PRO A N 1
ATOM 2418 C CA . PRO A 1 311 ? -17.439 2.178 28.729 1.00 97.69 311 PRO A CA 1
ATOM 2419 C C . PRO A 1 311 ? -18.025 1.731 27.390 1.00 97.69 311 PRO A C 1
ATOM 2421 O O . PRO A 1 311 ? -19.203 1.387 27.314 1.00 97.69 311 PRO A O 1
ATOM 2424 N N . MET A 1 312 ? -17.205 1.710 26.343 1.00 98.12 312 MET A N 1
ATOM 2425 C CA . MET A 1 312 ? -17.616 1.384 24.983 1.00 98.12 312 MET A CA 1
ATOM 2426 C C . MET A 1 312 ? -16.606 0.461 24.299 1.00 98.12 312 MET A C 1
ATOM 2428 O O . MET A 1 312 ? -15.400 0.670 24.375 1.00 98.12 312 MET A O 1
ATOM 2432 N N . ILE A 1 313 ? -17.109 -0.535 23.573 1.00 98.12 313 ILE A N 1
ATOM 2433 C CA . ILE A 1 313 ? -16.312 -1.340 22.643 1.00 98.12 313 ILE A CA 1
ATOM 2434 C C . ILE A 1 313 ? -16.596 -0.882 21.215 1.00 98.12 313 ILE A C 1
ATOM 2436 O O . ILE A 1 313 ? -17.758 -0.791 20.805 1.00 98.12 313 ILE A O 1
ATOM 2440 N N . VAL A 1 314 ? -15.535 -0.640 20.447 1.00 98.25 314 VAL A N 1
ATOM 2441 C CA . VAL A 1 314 ? -15.594 -0.266 19.032 1.00 98.25 314 VAL A CA 1
ATOM 2442 C C . VAL A 1 314 ? -14.948 -1.361 18.191 1.00 98.25 314 VAL A C 1
ATOM 2444 O O . VAL A 1 314 ? -13.752 -1.607 18.298 1.00 98.25 314 VAL A O 1
ATOM 2447 N N . ALA A 1 315 ? -15.736 -2.025 17.344 1.00 97.12 315 ALA A N 1
ATOM 2448 C CA . ALA A 1 315 ? -15.244 -3.113 16.493 1.00 97.12 315 ALA A CA 1
ATOM 2449 C C . ALA A 1 315 ? -16.151 -3.348 15.272 1.00 97.12 315 ALA A C 1
ATOM 2451 O O . ALA A 1 315 ? -17.332 -2.983 15.321 1.00 97.12 315 ALA A O 1
ATOM 2452 N N . PRO A 1 316 ? -15.686 -4.034 14.207 1.00 95.44 316 PRO A N 1
ATOM 2453 C CA . PRO A 1 316 ? -16.533 -4.376 13.058 1.00 95.44 316 PRO A CA 1
ATOM 2454 C C . PRO A 1 316 ? -17.713 -5.300 13.388 1.00 95.44 316 PRO A C 1
ATOM 2456 O O . PRO A 1 316 ? -18.697 -5.321 12.649 1.00 95.44 316 PRO A O 1
ATOM 2459 N N . GLY A 1 317 ? -17.634 -6.048 14.492 1.00 96.56 317 GLY A N 1
ATOM 2460 C CA . GLY A 1 317 ? -18.682 -6.955 14.966 1.00 96.56 317 GLY A CA 1
ATOM 2461 C C . GLY A 1 317 ? -18.482 -7.371 16.427 1.00 96.56 317 GLY A C 1
ATOM 2462 O O . GLY A 1 317 ? -17.487 -7.004 17.051 1.00 96.56 317 GLY A O 1
ATOM 2463 N N . LEU A 1 318 ? -19.406 -8.176 16.957 1.00 95.62 318 LEU A N 1
ATOM 2464 C CA . LEU A 1 318 ? -19.267 -8.881 18.238 1.00 95.62 318 LEU A CA 1
ATOM 2465 C C . LEU A 1 318 ? -19.163 -10.389 17.985 1.00 95.62 318 LEU A C 1
ATOM 2467 O O . LEU A 1 318 ? -19.935 -10.943 17.202 1.00 95.62 318 LEU A O 1
ATOM 2471 N N . ALA A 1 319 ? -18.237 -11.068 18.661 1.00 92.75 319 ALA A N 1
ATOM 2472 C CA . ALA A 1 319 ? -18.142 -12.523 18.608 1.00 92.75 319 ALA A CA 1
ATOM 2473 C C . ALA A 1 319 ? -19.231 -13.194 19.470 1.00 92.75 319 ALA A C 1
ATOM 2475 O O . ALA A 1 319 ? -19.825 -12.581 20.367 1.00 92.75 319 ALA A O 1
ATOM 2476 N N . LYS A 1 320 ? -19.487 -14.487 19.222 1.00 89.81 320 LYS A N 1
ATOM 2477 C CA . LYS A 1 320 ? -20.496 -15.265 19.963 1.00 89.81 320 LYS A CA 1
ATOM 2478 C C . LYS A 1 320 ? -20.251 -15.184 21.478 1.00 89.81 320 LYS A C 1
ATOM 2480 O O . LYS A 1 320 ? -19.133 -15.374 21.947 1.00 89.81 320 LYS A O 1
ATOM 2485 N N . GLY A 1 321 ? -21.309 -14.900 22.239 1.00 86.31 321 GLY A N 1
ATOM 2486 C CA . GLY A 1 321 ? -21.278 -14.813 23.705 1.00 86.31 321 GLY A CA 1
ATOM 2487 C C . GLY A 1 321 ? -20.798 -13.475 24.287 1.00 86.31 321 GLY A C 1
ATOM 2488 O O . GLY A 1 321 ? -21.024 -13.228 25.471 1.00 86.31 321 GLY A O 1
ATOM 2489 N N . ALA A 1 322 ? -20.206 -12.576 23.489 1.00 92.56 322 ALA A N 1
ATOM 2490 C CA . ALA A 1 322 ? -19.765 -11.266 23.979 1.00 92.56 322 ALA A CA 1
ATOM 2491 C C . ALA A 1 322 ? -20.948 -10.350 24.337 1.00 92.56 322 ALA A C 1
ATOM 2493 O O . ALA A 1 322 ? -20.899 -9.648 25.345 1.00 92.56 322 ALA A O 1
ATOM 2494 N N . GLN A 1 323 ? -22.034 -10.406 23.558 1.00 92.94 323 GLN A N 1
ATOM 2495 C CA . GLN A 1 323 ? -23.198 -9.530 23.722 1.00 92.94 323 GLN A CA 1
ATOM 2496 C C . GLN A 1 323 ? -23.856 -9.661 25.103 1.00 92.94 323 GLN A C 1
ATOM 2498 O O . GLN A 1 323 ? -24.141 -8.654 25.743 1.00 92.94 323 GLN A O 1
ATOM 2503 N N . THR A 1 324 ? -24.034 -10.886 25.606 1.00 93.31 324 THR A N 1
ATOM 2504 C CA . THR A 1 324 ? -24.636 -11.129 26.927 1.00 93.31 324 THR A CA 1
ATOM 2505 C C . THR A 1 324 ? -23.808 -10.511 28.053 1.00 93.31 324 THR A C 1
ATOM 2507 O O . THR A 1 324 ? -24.363 -9.898 28.965 1.00 93.31 324 THR A O 1
ATOM 2510 N N . LEU A 1 325 ? -22.477 -10.645 27.994 1.00 94.50 325 LEU A N 1
ATOM 2511 C CA . LEU A 1 325 ? -21.594 -10.071 29.008 1.00 94.50 325 LEU A CA 1
ATOM 2512 C C . LEU A 1 325 ? -21.541 -8.544 28.902 1.00 94.50 325 LEU A C 1
A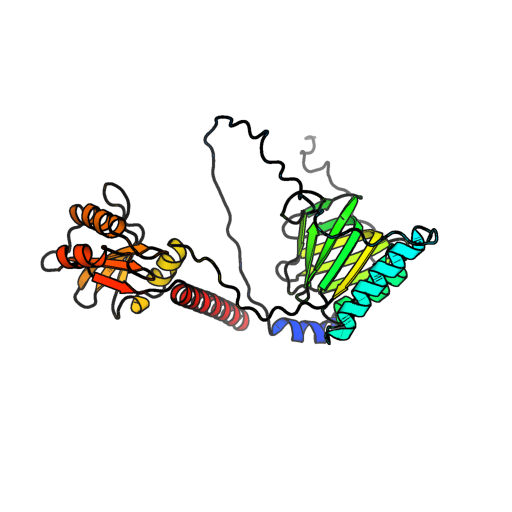TOM 2514 O O . LEU A 1 325 ? -21.605 -7.869 29.924 1.00 94.50 325 LEU A O 1
ATOM 2518 N N . LEU A 1 326 ? -21.477 -8.013 27.681 1.00 95.62 326 LEU A N 1
ATOM 2519 C CA . LEU A 1 326 ? -21.492 -6.579 27.400 1.00 95.62 326 LEU A CA 1
ATOM 2520 C C . LEU A 1 326 ? -22.739 -5.915 28.008 1.00 95.62 326 LEU A C 1
ATOM 2522 O O . LEU A 1 326 ? -22.613 -4.942 28.749 1.00 95.62 326 LEU A O 1
ATOM 2526 N N . SER A 1 327 ? -23.923 -6.508 27.812 1.00 93.75 327 SER A N 1
ATOM 2527 C CA . SER A 1 327 ? -25.168 -6.035 28.432 1.00 93.75 327 SER A CA 1
ATOM 2528 C C . SER A 1 327 ? -25.165 -6.160 29.957 1.00 93.75 327 SER A C 1
ATOM 2530 O O . SER A 1 327 ? -25.577 -5.227 30.639 1.00 93.75 327 SER A O 1
ATOM 2532 N N . LYS A 1 328 ? -24.669 -7.277 30.512 1.00 95.19 328 LYS A N 1
ATOM 2533 C CA . LYS A 1 328 ? -24.579 -7.477 31.970 1.00 95.19 328 LYS A CA 1
ATOM 2534 C C . LYS A 1 328 ? -23.673 -6.442 32.647 1.00 95.19 328 LYS A C 1
ATOM 2536 O O . LYS A 1 328 ? -23.959 -6.026 33.764 1.00 95.19 328 LYS A O 1
ATOM 2541 N N . MET A 1 329 ? -22.593 -6.045 31.977 1.00 93.44 329 MET A N 1
ATOM 2542 C CA . MET A 1 329 ? -21.635 -5.050 32.469 1.00 93.44 329 MET A CA 1
ATOM 2543 C C . MET A 1 329 ? -22.090 -3.603 32.219 1.00 93.44 329 MET A C 1
ATOM 2545 O O . MET A 1 329 ? -21.452 -2.677 32.711 1.00 93.44 329 MET A O 1
ATOM 2549 N N . GLY A 1 330 ? -23.177 -3.396 31.465 1.00 94.94 330 GLY A N 1
ATOM 2550 C CA . GLY A 1 330 ? -23.664 -2.064 31.101 1.00 94.94 330 GLY A CA 1
ATOM 2551 C C . GLY A 1 330 ? -22.744 -1.327 30.124 1.00 94.94 330 GLY A C 1
ATOM 2552 O O . GLY A 1 330 ? -22.668 -0.102 30.170 1.00 94.94 330 GLY A O 1
ATOM 2553 N N . PHE A 1 331 ? -22.010 -2.061 29.284 1.00 97.25 331 PHE A N 1
ATOM 2554 C CA . PHE A 1 331 ? -21.089 -1.481 28.308 1.00 97.25 331 PHE A CA 1
ATOM 2555 C C . PHE A 1 331 ? -21.828 -1.143 27.015 1.00 97.25 331 PHE A C 1
ATOM 2557 O O . PHE A 1 331 ? -22.789 -1.808 26.632 1.00 97.25 331 PHE A O 1
ATOM 2564 N N . GLU A 1 332 ? -21.369 -0.107 26.329 1.00 97.88 332 GLU A N 1
ATOM 2565 C CA . GLU A 1 332 ? -21.870 0.291 25.022 1.00 97.88 332 GLU A CA 1
ATOM 2566 C C . GLU A 1 332 ? -21.104 -0.439 23.912 1.00 97.88 332 GLU A C 1
ATOM 2568 O O . GLU A 1 332 ? -19.943 -0.822 24.065 1.00 97.88 332 GLU A O 1
ATOM 2573 N N . TYR A 1 333 ? -21.753 -0.628 22.765 1.00 97.81 333 TYR A N 1
ATOM 2574 C CA . TYR A 1 333 ? -21.117 -1.171 21.570 1.00 97.81 333 TYR A CA 1
ATOM 2575 C C . TYR A 1 333 ? -21.351 -0.238 20.391 1.00 97.81 333 TYR A C 1
ATOM 2577 O O . TYR A 1 333 ? -22.486 0.157 20.113 1.00 97.81 333 TYR A O 1
ATOM 2585 N N . LYS A 1 334 ? -20.278 0.064 19.662 1.00 97.81 334 LYS A N 1
ATOM 2586 C CA . LYS A 1 334 ? -20.337 0.798 18.407 1.00 97.81 334 LYS A CA 1
ATOM 2587 C C . LYS A 1 334 ? -19.705 -0.026 17.297 1.00 97.81 334 LYS A C 1
ATOM 2589 O O . LYS A 1 334 ? -18.508 -0.307 17.307 1.00 97.81 334 LYS A O 1
ATOM 2594 N N . GLN A 1 335 ? -20.509 -0.347 16.288 1.00 97.25 335 GLN A N 1
ATOM 2595 C CA . GLN A 1 335 ? -19.985 -0.949 15.074 1.00 97.25 335 GLN A CA 1
ATOM 2596 C C . GLN A 1 335 ? -19.201 0.088 14.263 1.00 97.25 335 GLN A C 1
ATOM 2598 O O . GLN A 1 335 ? -19.735 1.143 13.900 1.00 97.25 335 GLN A O 1
ATOM 2603 N N . LEU A 1 336 ? -17.941 -0.222 13.968 1.00 96.12 336 LEU A N 1
ATOM 2604 C CA . LEU A 1 336 ? -17.074 0.593 13.123 1.00 96.12 336 LEU A CA 1
ATOM 2605 C C . LEU A 1 336 ? -16.246 -0.321 12.221 1.00 96.12 336 LEU A C 1
ATOM 2607 O O . LEU A 1 336 ? -15.497 -1.161 12.710 1.00 96.12 336 LEU A O 1
ATOM 2611 N N . SER A 1 337 ? -16.404 -0.175 10.905 1.00 92.00 337 SER A N 1
ATOM 2612 C CA . SER A 1 337 ? -15.655 -0.962 9.925 1.00 92.00 337 SER A CA 1
ATOM 2613 C C . SER A 1 337 ? -14.297 -0.331 9.617 1.00 92.00 337 SER A C 1
ATOM 2615 O O . SER A 1 337 ? -14.159 0.894 9.579 1.00 92.00 337 SER A O 1
ATOM 2617 N N . LEU A 1 338 ? -13.315 -1.178 9.296 1.00 89.62 338 LEU A N 1
ATOM 2618 C CA . LEU A 1 338 ? -11.989 -0.757 8.830 1.00 89.62 338 LEU A CA 1
ATOM 2619 C C . LEU A 1 338 ? -12.073 0.147 7.590 1.00 89.62 338 LEU A C 1
ATOM 2621 O O . LEU A 1 338 ? -11.352 1.136 7.492 1.00 89.62 338 LEU A O 1
ATOM 2625 N N . GLN A 1 339 ? -13.004 -0.144 6.675 1.00 87.06 339 GLN A N 1
ATOM 2626 C CA . GLN A 1 339 ? -13.250 0.670 5.483 1.00 87.06 339 GLN A CA 1
ATOM 2627 C C . GLN A 1 339 ? -13.620 2.113 5.844 1.00 87.06 339 GLN A C 1
ATOM 2629 O O . GLN A 1 339 ? -13.051 3.054 5.293 1.00 87.06 339 GLN A O 1
ATOM 2634 N N . LYS A 1 340 ? -14.520 2.303 6.817 1.00 90.62 340 LYS A N 1
ATOM 2635 C CA . LYS A 1 340 ? -14.931 3.639 7.254 1.00 90.62 340 LYS A CA 1
ATOM 2636 C C . LYS A 1 340 ? -13.765 4.407 7.882 1.00 90.62 340 LYS A C 1
ATOM 2638 O O . LYS A 1 340 ? -13.620 5.599 7.627 1.00 90.62 340 LYS A O 1
ATOM 2643 N N . CYS A 1 341 ? -12.909 3.735 8.651 1.00 93.25 341 CYS A N 1
ATOM 2644 C CA . CYS A 1 341 ? -11.682 4.333 9.186 1.00 93.25 341 CYS A CA 1
ATOM 2645 C C . CYS A 1 341 ? -10.711 4.738 8.066 1.00 93.25 341 CYS A C 1
ATOM 2647 O O . CYS A 1 341 ? -10.220 5.866 8.052 1.00 93.25 341 CYS A O 1
ATOM 2649 N N . ALA A 1 342 ? -10.494 3.863 7.081 1.00 88.00 342 ALA A N 1
ATOM 2650 C CA . ALA A 1 342 ? -9.634 4.144 5.934 1.00 88.00 342 ALA A CA 1
ATOM 2651 C C . ALA A 1 342 ? -10.133 5.343 5.108 1.00 88.00 342 ALA A C 1
ATOM 2653 O O . ALA A 1 342 ? -9.332 6.154 4.642 1.00 88.00 342 ALA A O 1
ATOM 2654 N N . GLU A 1 343 ? -11.450 5.504 4.952 1.00 90.62 343 GLU A N 1
ATOM 2655 C CA . GLU A 1 343 ? -12.042 6.669 4.288 1.00 90.62 343 GLU A CA 1
ATOM 2656 C C . GLU A 1 343 ? -11.758 7.981 5.026 1.00 90.62 343 GLU A C 1
ATOM 2658 O O . GLU A 1 343 ? -11.427 8.978 4.379 1.00 90.62 343 GLU A O 1
ATOM 2663 N N . VAL A 1 344 ? -11.854 7.990 6.360 1.00 92.44 344 VAL A N 1
ATOM 2664 C CA . VAL A 1 344 ? -11.536 9.163 7.193 1.00 92.44 344 VAL A CA 1
ATOM 2665 C C . VAL A 1 344 ? -10.072 9.562 7.010 1.00 92.44 344 VAL A C 1
ATOM 2667 O O . VAL A 1 344 ? -9.783 10.710 6.665 1.00 92.44 344 VAL A O 1
ATOM 2670 N N . LEU A 1 345 ? -9.154 8.601 7.149 1.00 90.44 345 LEU A N 1
ATOM 2671 C CA . LEU A 1 345 ? -7.717 8.835 6.986 1.00 90.44 345 LEU A CA 1
ATOM 2672 C C . LEU A 1 345 ? -7.377 9.322 5.570 1.00 90.44 345 LEU A C 1
ATOM 2674 O O . LEU A 1 345 ? -6.596 10.259 5.393 1.00 90.44 345 LEU A O 1
ATOM 2678 N N . ARG A 1 346 ? -8.018 8.748 4.543 1.00 87.06 346 ARG A N 1
ATOM 2679 C CA . ARG A 1 346 ? -7.835 9.166 3.147 1.00 87.06 346 ARG A CA 1
ATOM 2680 C C . ARG A 1 346 ? -8.306 10.603 2.914 1.00 87.06 346 ARG A C 1
ATOM 2682 O O . ARG A 1 346 ? -7.607 11.364 2.246 1.00 87.06 346 ARG A O 1
ATOM 2689 N N . ARG A 1 347 ? -9.474 10.992 3.443 1.00 86.69 347 ARG A N 1
ATOM 2690 C CA . ARG A 1 347 ? -10.001 12.365 3.310 1.00 86.69 347 ARG A CA 1
ATOM 2691 C C . ARG A 1 347 ? -9.057 13.388 3.935 1.00 86.69 347 ARG A C 1
ATOM 2693 O O . ARG A 1 347 ? -8.819 14.428 3.322 1.00 86.69 347 ARG A O 1
ATOM 2700 N N . GLN A 1 348 ? -8.476 13.071 5.091 1.00 84.69 348 GLN A N 1
ATOM 2701 C CA . GLN A 1 348 ? -7.498 13.940 5.738 1.00 84.69 348 GLN A CA 1
ATOM 2702 C C . GLN A 1 348 ? -6.221 14.086 4.912 1.00 84.69 348 GLN A C 1
ATOM 2704 O O . GLN A 1 348 ? -5.821 15.211 4.623 1.00 84.69 348 GLN A O 1
ATOM 2709 N N . ALA A 1 349 ? -5.646 12.980 4.432 1.00 76.94 349 ALA A N 1
ATOM 2710 C CA . ALA A 1 349 ? -4.450 13.025 3.589 1.00 76.94 349 ALA A CA 1
ATOM 2711 C C . ALA A 1 349 ? -4.661 13.864 2.309 1.00 76.94 349 ALA A C 1
ATOM 2713 O O . ALA A 1 349 ? -3.766 14.583 1.855 1.00 76.94 349 ALA A O 1
ATOM 2714 N N . ILE A 1 350 ? -5.863 13.809 1.720 1.00 77.88 350 ILE A N 1
ATOM 2715 C CA . ILE A 1 350 ? -6.235 14.648 0.570 1.00 77.88 350 ILE A CA 1
ATOM 2716 C C . ILE A 1 350 ? -6.346 16.125 0.976 1.00 77.88 350 ILE A C 1
ATOM 2718 O O . ILE A 1 350 ? -5.828 16.985 0.261 1.00 77.88 350 ILE A O 1
ATOM 2722 N N . SER A 1 351 ? -7.006 16.420 2.098 1.00 77.38 351 SER A N 1
ATOM 2723 C CA . SER A 1 351 ? -7.183 17.783 2.616 1.00 77.38 351 SER A CA 1
ATOM 2724 C C . SER A 1 351 ? -5.842 18.457 2.914 1.00 77.38 351 SER A C 1
ATOM 2726 O O . SER A 1 351 ? -5.577 19.554 2.420 1.00 77.38 351 SER A O 1
ATOM 2728 N N . GLU A 1 352 ? -4.952 17.773 3.634 1.00 74.94 352 GLU A N 1
ATOM 2729 C CA . GLU A 1 352 ? -3.613 18.264 3.978 1.00 74.94 352 GLU A CA 1
ATOM 2730 C C . GLU A 1 352 ? -2.806 18.601 2.729 1.00 74.94 352 GLU A C 1
ATOM 2732 O O . GLU A 1 352 ? -2.271 19.702 2.593 1.00 74.94 352 GLU A O 1
ATOM 2737 N N . ARG A 1 353 ? -2.805 17.701 1.744 1.00 70.94 353 ARG A N 1
ATOM 2738 C CA . ARG A 1 353 ? -2.182 17.959 0.448 1.00 70.94 353 ARG A CA 1
ATOM 2739 C C . ARG A 1 353 ? -2.759 19.190 -0.251 1.00 70.94 353 ARG A C 1
ATOM 2741 O O . ARG A 1 353 ? -2.001 19.957 -0.842 1.00 70.94 353 ARG A O 1
ATOM 2748 N N . GLN A 1 354 ? -4.081 19.357 -0.265 1.00 70.25 354 GLN A N 1
ATOM 2749 C CA . GLN A 1 354 ? -4.711 20.505 -0.920 1.00 70.25 354 GLN A CA 1
ATOM 2750 C C . GLN A 1 354 ? -4.355 21.817 -0.216 1.00 70.25 354 GLN A C 1
ATOM 2752 O O . GLN A 1 354 ? -4.154 22.824 -0.893 1.00 70.25 354 GLN A O 1
ATOM 2757 N N . GLN A 1 355 ? -4.241 21.811 1.114 1.00 67.19 355 GLN A N 1
ATOM 2758 C CA . GLN A 1 355 ? -3.786 22.973 1.881 1.00 67.19 355 GLN A CA 1
ATOM 2759 C C . GLN A 1 355 ? -2.333 23.323 1.564 1.00 67.19 355 GLN A C 1
ATOM 2761 O O . GLN A 1 355 ? -2.040 24.481 1.271 1.00 67.19 355 GLN A O 1
ATOM 2766 N N . VAL A 1 356 ? -1.446 22.324 1.511 1.00 67.00 356 VAL A N 1
ATOM 2767 C CA . VAL A 1 356 ? -0.047 22.521 1.101 1.00 67.00 356 VAL A CA 1
ATOM 2768 C C . VAL A 1 356 ? 0.024 23.128 -0.304 1.00 67.00 356 VAL A C 1
ATOM 2770 O O . VAL A 1 356 ? 0.683 24.143 -0.498 1.00 67.00 356 VAL A O 1
ATOM 2773 N N . LEU A 1 357 ? -0.715 22.582 -1.275 1.00 60.50 357 LEU A N 1
ATOM 2774 C CA . LEU A 1 357 ? -0.743 23.111 -2.645 1.00 60.50 357 LEU A CA 1
ATOM 2775 C C . LEU A 1 357 ? -1.295 24.544 -2.727 1.00 60.50 357 LEU A C 1
ATOM 2777 O O . LEU A 1 357 ? -0.792 25.342 -3.511 1.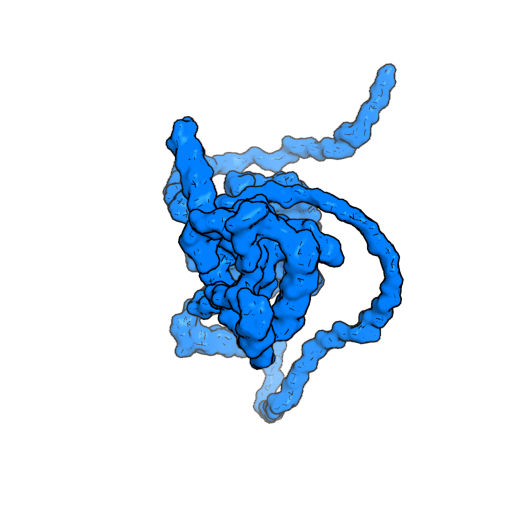00 60.50 357 LEU A O 1
ATOM 2781 N N . LYS A 1 358 ? -2.308 24.893 -1.922 1.00 64.88 358 LYS A N 1
ATOM 2782 C CA . LYS A 1 358 ? -2.843 26.264 -1.849 1.00 64.88 358 LYS A CA 1
ATOM 2783 C C . LYS A 1 358 ? -1.859 27.245 -1.214 1.00 64.88 358 LYS A C 1
ATOM 2785 O O . LYS A 1 358 ? -1.854 28.401 -1.621 1.00 64.88 358 LYS A O 1
ATOM 2790 N N . GLY A 1 359 ? -1.054 26.803 -0.247 1.00 62.91 359 GLY A N 1
ATOM 2791 C CA . GLY A 1 359 ? 0.028 27.607 0.327 1.00 62.91 359 GLY A CA 1
ATOM 2792 C C . GLY A 1 359 ? 1.085 27.959 -0.719 1.00 62.91 359 GLY A C 1
ATOM 2793 O O . GLY A 1 359 ? 1.425 29.122 -0.875 1.00 62.91 359 GLY A O 1
ATOM 2794 N N . TRP A 1 360 ? 1.492 26.977 -1.526 1.00 51.53 360 TRP A N 1
ATOM 2795 C CA . TRP A 1 360 ? 2.490 27.147 -2.591 1.00 51.53 360 TRP A CA 1
ATOM 2796 C C . TRP A 1 360 ? 2.024 28.005 -3.775 1.00 51.53 360 TRP A C 1
ATOM 2798 O O . TRP A 1 360 ? 2.848 28.442 -4.564 1.00 51.53 360 TRP A O 1
ATOM 2808 N N . LEU A 1 361 ? 0.713 28.190 -3.952 1.00 49.78 361 LEU A N 1
ATOM 2809 C CA . LEU A 1 361 ? 0.139 29.023 -5.019 1.00 49.78 361 LEU A CA 1
ATOM 2810 C C . LEU A 1 361 ? -0.129 30.471 -4.573 1.00 49.78 361 LEU A C 1
ATOM 2812 O O . LEU A 1 361 ? -0.573 31.276 -5.389 1.00 49.78 361 LEU A O 1
ATOM 2816 N N . LYS A 1 362 ? 0.053 30.778 -3.282 1.00 54.09 362 LYS A N 1
ATOM 2817 C CA . LYS A 1 362 ? -0.134 32.119 -2.705 1.00 5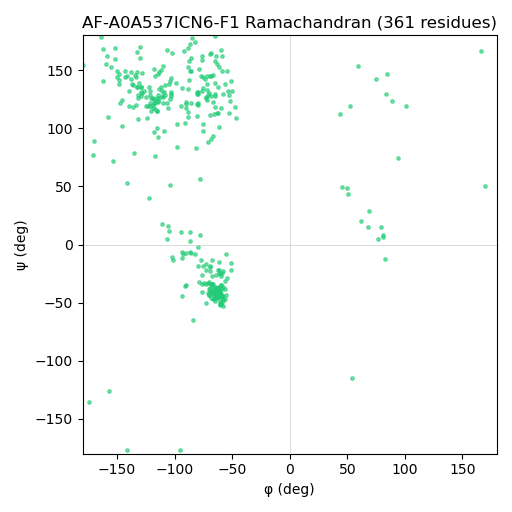4.09 362 LYS A CA 1
ATOM 2818 C C . LYS A 1 362 ? 1.184 32.863 -2.453 1.00 54.09 362 LYS A C 1
ATOM 2820 O O . LYS A 1 362 ? 1.124 34.057 -2.168 1.00 54.09 362 LYS A O 1
ATOM 2825 N N . GLU A 1 363 ? 2.315 32.171 -2.554 1.00 43.16 363 GLU A N 1
ATOM 2826 C CA . GLU A 1 363 ? 3.671 32.730 -2.681 1.00 43.16 363 GLU A CA 1
ATOM 2827 C C . GLU A 1 363 ? 4.041 32.833 -4.164 1.00 43.16 363 GLU A C 1
ATOM 2829 O O . GLU A 1 363 ? 4.718 33.820 -4.529 1.00 43.16 363 GLU A O 1
#

Radius of gyration: 29.72 Å; Cα contacts (8 Å, |Δi|>4): 530; chains: 1; bounding box: 78×72×75 Å

Secondary structure (DSSP, 8-state):
-PPPPTTSTT-------------TTTTHHHHHHHTTS---------------------------------S------S----HHHHHHHHHHHHHHHHHTTTPPPPEEEES--HHHHHHHHHHHHHTT-EEEEEEEEEEEEESSSEEEEEEEEEEEEE-TTS-EEEE-SS-SS-SEEE-TTSEEEEEEETTEEEEEEEEETTEEEEEEEEEEEEEEEEE-----S-------HHHHHHHHHH-GGGT-TT-EEEEEEEEETTEEEEEEEE-TT--EEEEEE-SS-B-HHHHHHHHHHHTT--PPTT--EEEEEEES-B-TTHHHHHHHTT-EEEE--HHHHHHHHHHHHHHHHHHHHHHHTT-